Protein AF-A0A956HBH2-F1 (afdb_monomer_lite)

Secondary structure (DSSP, 8-state):
--HHHHHHHHHHHHHHHHHHHT---HHHHHS-HHHHHHHHHHHHTT--SHHHHHHHHHHHHTTT-TT----------S------SPBPHHHHHHHHTTT-EEEEEEEEEEE-S--SSHHHHHHHS-HHHHHHHHHHHHHHHHTSSEEEEEEGGG--HHHHHHHHHHHHHHHHHTT----SPTTHHHHHHHH-GGGEEEEEEEETTEEEEEEEEEE-SSEEEEEEEEESS--TTHHHIIIIIHHHHHHHHHT-SEEE--S--GGGGGGT-EEEEEEEEE--SSGGGS--

Sequence (288 aa):
MTRRGAANLHALAELAAAVRFVHPSDQAQAIAWQPLLLAGIRGLEDAQTSAELGEGLRGLIEDVAPTVVIWRGEAQAEDEELDEPACAEDEADLLEERGYLRRLTYQPRWENPGYADFEAFLATLTSRKRKQIRKERRRAQEAIDGAAFVAGPDISHAQLDALDRFYRRTTNLYGGRQYLRPGFFEALLEEAPERVRFYEARQGGAAVGGALFFETAQGLYGRYWGCEREIQFLHFEAAYYAGIQRCIELGLPLFEAGAQGEHKLLRGFMPSPCHSAHWMRHPAFDRG

Structure (mmCIF, N/CA/C/O backbone):
data_AF-A0A956HBH2-F1
#
_entry.id   AF-A0A956HBH2-F1
#
loop_
_atom_site.group_PDB
_atom_site.id
_atom_site.type_symbol
_atom_site.label_atom_id
_atom_site.label_alt_id
_atom_site.label_comp_id
_atom_site.label_asym_id
_atom_site.label_entity_id
_atom_site.label_seq_id
_atom_site.pdbx_PDB_ins_code
_atom_site.Cartn_x
_atom_site.Cartn_y
_atom_site.Cartn_z
_atom_site.occupancy
_atom_site.B_iso_or_equiv
_atom_site.auth_seq_id
_atom_site.auth_comp_id
_atom_site.auth_asym_id
_atom_site.auth_atom_id
_atom_site.pdbx_PDB_model_num
ATOM 1 N N . MET A 1 1 ? -3.133 -6.742 -42.038 1.00 65.62 1 MET A N 1
ATOM 2 C CA . MET A 1 1 ? -2.238 -6.995 -40.897 1.00 65.62 1 MET A CA 1
ATOM 3 C C . MET A 1 1 ? -2.105 -8.498 -40.675 1.00 65.62 1 MET A C 1
ATOM 5 O O . MET A 1 1 ? -3.117 -9.176 -40.521 1.00 65.62 1 MET A O 1
ATOM 9 N N . THR A 1 2 ? -0.887 -9.036 -40.747 1.00 85.62 2 THR A N 1
ATOM 10 C CA . THR A 1 2 ? -0.606 -10.462 -40.489 1.00 85.62 2 THR A CA 1
ATOM 11 C C . THR A 1 2 ? -0.493 -10.721 -38.979 1.00 85.62 2 THR A C 1
ATOM 13 O O . THR A 1 2 ? -0.314 -9.783 -38.205 1.00 85.62 2 THR A O 1
ATOM 16 N N . ARG A 1 3 ? -0.552 -11.988 -38.534 1.00 77.62 3 ARG A N 1
ATOM 17 C CA . ARG A 1 3 ? -0.320 -12.349 -37.116 1.00 77.62 3 ARG A CA 1
ATOM 18 C C . ARG A 1 3 ? 1.050 -11.868 -36.621 1.00 77.62 3 ARG A C 1
ATOM 20 O O . ARG A 1 3 ? 1.171 -11.427 -35.486 1.00 77.62 3 ARG A O 1
ATOM 27 N N . ARG A 1 4 ? 2.061 -11.923 -37.492 1.00 82.75 4 ARG A N 1
ATOM 28 C CA . ARG A 1 4 ? 3.403 -11.407 -37.215 1.00 82.75 4 ARG A CA 1
ATOM 29 C C . ARG A 1 4 ? 3.420 -9.883 -37.129 1.00 82.75 4 ARG A C 1
ATOM 31 O O . ARG A 1 4 ? 3.951 -9.358 -36.165 1.00 82.75 4 ARG A O 1
ATOM 38 N N . GLY A 1 5 ? 2.781 -9.192 -38.073 1.00 83.31 5 GLY A N 1
ATOM 39 C CA . GLY A 1 5 ? 2.679 -7.731 -38.039 1.00 83.31 5 GLY A CA 1
ATOM 40 C C . GLY A 1 5 ? 2.008 -7.229 -36.760 1.00 83.31 5 GLY A C 1
ATOM 41 O O . GLY A 1 5 ? 2.507 -6.306 -36.132 1.00 83.31 5 GLY A O 1
ATOM 42 N N . ALA A 1 6 ? 0.956 -7.908 -36.291 1.00 80.94 6 ALA A N 1
ATOM 43 C CA . ALA A 1 6 ? 0.339 -7.601 -35.000 1.00 80.94 6 ALA A CA 1
ATOM 44 C C . ALA A 1 6 ? 1.320 -7.751 -33.818 1.00 80.94 6 ALA A C 1
ATOM 46 O O . ALA A 1 6 ? 1.376 -6.874 -32.961 1.00 80.94 6 ALA A O 1
ATOM 47 N N . ALA A 1 7 ? 2.118 -8.825 -33.791 1.00 81.25 7 ALA A N 1
ATOM 48 C CA . ALA A 1 7 ? 3.136 -9.042 -32.759 1.00 81.25 7 ALA A CA 1
ATOM 49 C C . ALA A 1 7 ? 4.266 -7.996 -32.817 1.00 81.25 7 ALA A C 1
ATOM 51 O O . ALA A 1 7 ? 4.696 -7.496 -31.782 1.00 81.25 7 ALA A O 1
ATOM 52 N N . ASN A 1 8 ? 4.699 -7.605 -34.019 1.00 90.31 8 ASN A N 1
ATOM 53 C CA . ASN A 1 8 ? 5.698 -6.552 -34.212 1.00 90.31 8 ASN A CA 1
ATOM 54 C C . ASN A 1 8 ? 5.202 -5.202 -33.663 1.00 90.31 8 ASN A C 1
ATOM 56 O O . ASN A 1 8 ? 5.947 -4.489 -32.992 1.00 90.31 8 ASN A O 1
ATOM 60 N N . LEU A 1 9 ? 3.933 -4.860 -33.919 1.00 89.94 9 LEU A N 1
ATOM 61 C CA . LEU A 1 9 ? 3.318 -3.633 -33.405 1.00 89.94 9 LEU A CA 1
ATOM 62 C C . LEU A 1 9 ? 3.101 -3.673 -31.887 1.00 89.94 9 LEU A C 1
ATOM 64 O O . LEU A 1 9 ? 3.191 -2.632 -31.240 1.00 89.94 9 LEU A O 1
ATOM 68 N N . HIS A 1 10 ? 2.857 -4.854 -31.316 1.00 85.06 10 HIS A N 1
ATOM 69 C CA . HIS A 1 10 ? 2.789 -5.032 -29.867 1.00 85.06 10 HIS A CA 1
ATOM 70 C C . HIS A 1 10 ? 4.147 -4.759 -29.207 1.00 85.06 10 HIS A C 1
ATOM 72 O O . HIS A 1 10 ? 4.225 -3.908 -28.326 1.00 85.06 10 HIS A O 1
ATOM 78 N N . ALA A 1 11 ? 5.226 -5.356 -29.723 1.00 84.88 11 ALA A N 1
ATOM 79 C CA . ALA A 1 11 ? 6.585 -5.105 -29.236 1.00 84.88 11 ALA A CA 1
ATOM 80 C C . ALA A 1 11 ? 6.993 -3.622 -29.359 1.00 84.88 11 ALA A C 1
ATOM 82 O O . ALA A 1 11 ? 7.645 -3.067 -28.475 1.00 84.88 11 ALA A O 1
ATOM 83 N N . LEU A 1 12 ? 6.577 -2.945 -30.439 1.00 90.88 12 LEU A N 1
ATOM 84 C CA . LEU A 1 12 ? 6.753 -1.498 -30.590 1.00 90.88 12 LEU A CA 1
ATOM 85 C C . LEU A 1 12 ? 6.005 -0.709 -29.503 1.00 90.88 12 LEU A C 1
ATOM 87 O O . LEU A 1 12 ? 6.552 0.254 -28.964 1.00 90.88 12 LEU A O 1
ATOM 91 N N . ALA A 1 13 ? 4.765 -1.091 -29.195 1.00 85.44 13 ALA A N 1
ATOM 92 C CA . ALA A 1 13 ? 3.958 -0.427 -28.177 1.00 85.44 13 ALA A CA 1
ATOM 93 C C . ALA A 1 13 ? 4.548 -0.608 -26.770 1.00 85.44 13 ALA A C 1
ATOM 95 O O . ALA A 1 13 ? 4.644 0.372 -26.030 1.00 85.44 13 ALA A O 1
ATOM 96 N N . GLU A 1 14 ? 4.999 -1.816 -26.429 1.00 84.00 14 GLU A N 1
ATOM 97 C CA . GLU A 1 14 ? 5.677 -2.110 -25.160 1.00 84.00 14 GLU A CA 1
ATOM 98 C C . GLU A 1 14 ? 6.964 -1.298 -25.012 1.00 84.00 14 GLU A C 1
ATOM 100 O O . GLU A 1 14 ? 7.157 -0.609 -24.009 1.00 84.00 14 GLU A O 1
ATOM 105 N N . LEU A 1 15 ? 7.811 -1.297 -26.047 1.00 86.31 15 LEU A N 1
ATOM 106 C CA . LEU A 1 15 ? 9.047 -0.523 -26.046 1.00 86.31 15 LEU A CA 1
ATOM 107 C C . LEU A 1 15 ? 8.772 0.973 -25.879 1.00 86.31 15 LEU A C 1
ATOM 109 O O . LEU A 1 15 ? 9.423 1.643 -25.080 1.00 86.31 15 LEU A O 1
ATOM 113 N N . ALA A 1 16 ? 7.800 1.511 -26.616 1.00 85.06 16 ALA A N 1
ATOM 114 C CA . ALA A 1 16 ? 7.448 2.919 -26.522 1.00 85.06 16 ALA A CA 1
ATOM 115 C C . ALA A 1 16 ? 6.890 3.285 -25.142 1.00 85.06 16 ALA A C 1
ATOM 117 O O . ALA A 1 16 ? 7.216 4.354 -24.631 1.00 85.06 16 ALA A O 1
ATOM 118 N N . ALA A 1 17 ? 6.091 2.415 -24.520 1.00 75.88 17 ALA A N 1
ATOM 119 C CA . ALA A 1 17 ? 5.598 2.621 -23.162 1.00 75.88 17 ALA A CA 1
ATOM 120 C C . ALA A 1 17 ? 6.751 2.615 -22.145 1.00 75.88 17 ALA A C 1
ATOM 122 O O . ALA A 1 17 ? 6.879 3.558 -21.362 1.00 75.88 17 ALA A O 1
ATOM 123 N N . ALA A 1 18 ? 7.641 1.621 -22.216 1.00 75.88 18 ALA A N 1
ATOM 124 C CA . ALA A 1 18 ? 8.816 1.541 -21.353 1.00 75.88 18 ALA A CA 1
ATOM 125 C C . ALA A 1 18 ? 9.702 2.789 -21.497 1.00 75.88 18 ALA A C 1
ATOM 127 O O . ALA A 1 18 ? 10.070 3.424 -20.508 1.00 75.88 18 ALA A O 1
ATOM 128 N N . VAL A 1 19 ? 9.992 3.216 -22.728 1.00 80.50 19 VAL A N 1
ATOM 129 C CA . VAL A 1 19 ? 10.827 4.400 -22.957 1.00 80.50 19 VAL A CA 1
ATOM 130 C C . VAL A 1 19 ? 10.125 5.680 -22.498 1.00 80.50 19 VAL A C 1
ATOM 132 O O . VAL A 1 19 ? 10.741 6.521 -21.851 1.00 80.50 19 VAL A O 1
ATOM 135 N N . ARG A 1 20 ? 8.837 5.849 -22.800 1.00 82.25 20 ARG A N 1
ATOM 136 C CA . ARG A 1 20 ? 8.102 7.078 -22.480 1.00 82.25 20 ARG A CA 1
ATOM 137 C C . ARG A 1 20 ? 7.906 7.288 -20.983 1.00 82.25 20 ARG A C 1
ATOM 139 O O . ARG A 1 20 ? 7.957 8.428 -20.529 1.00 82.25 20 ARG A O 1
ATOM 146 N N . PHE A 1 21 ? 7.625 6.218 -20.247 1.00 72.75 21 PHE A N 1
ATOM 147 C CA . PHE A 1 21 ? 7.188 6.320 -18.855 1.00 72.75 21 PHE A CA 1
ATOM 148 C C . PHE A 1 21 ? 8.270 5.944 -17.843 1.00 72.75 21 PHE A C 1
ATOM 150 O O . PHE A 1 21 ? 8.201 6.401 -16.704 1.00 72.75 21 PHE A O 1
ATOM 157 N N . VAL A 1 22 ? 9.277 5.162 -18.243 1.00 66.31 22 VAL A N 1
ATOM 158 C CA . VAL A 1 22 ? 10.299 4.636 -17.321 1.00 66.31 22 VAL A CA 1
ATOM 159 C C . VAL A 1 22 ? 11.689 5.205 -17.610 1.00 66.31 22 VAL A C 1
ATOM 161 O O . VAL A 1 22 ? 12.477 5.407 -16.686 1.00 66.31 22 VAL A O 1
ATOM 164 N N . HIS A 1 23 ? 12.019 5.501 -18.870 1.00 68.31 23 HIS A N 1
ATOM 165 C CA . HIS A 1 23 ? 13.377 5.911 -19.222 1.00 68.31 23 HIS A CA 1
ATOM 166 C C . HIS A 1 23 ? 13.711 7.337 -18.730 1.00 68.31 23 HIS A C 1
ATOM 168 O O . HIS A 1 23 ? 12.985 8.284 -19.038 1.00 68.31 23 HIS A O 1
ATOM 174 N N . PRO A 1 24 ? 14.845 7.550 -18.033 1.00 63.00 24 PRO A N 1
ATOM 175 C CA . PRO A 1 24 ? 15.147 8.819 -17.362 1.00 63.00 24 PRO A CA 1
ATOM 176 C C . PRO A 1 24 ? 15.679 9.927 -18.292 1.00 63.00 24 PRO A C 1
ATOM 178 O O . PRO A 1 24 ? 16.144 10.953 -17.802 1.00 63.00 24 PRO A O 1
ATOM 181 N N . SER A 1 25 ? 15.678 9.735 -19.617 1.00 72.50 25 SER A N 1
ATOM 182 C CA . SER A 1 25 ? 16.230 10.727 -20.553 1.00 72.50 25 SER A CA 1
ATOM 183 C C . SER A 1 25 ? 15.273 11.898 -20.776 1.00 72.50 25 SER A C 1
ATOM 185 O O . SER A 1 25 ? 14.121 11.699 -21.162 1.00 72.50 25 SER A O 1
ATOM 187 N N . ASP A 1 26 ? 15.794 13.123 -20.661 1.00 74.12 26 ASP A N 1
ATOM 188 C CA . ASP A 1 26 ? 15.095 14.356 -21.049 1.00 74.12 26 ASP A CA 1
ATOM 189 C C . ASP A 1 26 ? 14.593 14.295 -22.506 1.00 74.12 26 ASP A C 1
ATOM 191 O O . ASP A 1 26 ? 13.556 14.866 -22.839 1.00 74.12 26 ASP A O 1
ATOM 195 N N . GLN A 1 27 ? 15.286 13.553 -23.380 1.00 76.56 27 GLN A N 1
ATOM 196 C CA . GLN A 1 27 ? 14.889 13.353 -24.780 1.00 76.56 27 GLN A CA 1
ATOM 197 C C . GLN A 1 27 ? 13.599 12.530 -24.896 1.00 76.56 27 GLN A C 1
ATOM 199 O O . GLN A 1 27 ? 12.733 12.869 -25.701 1.00 76.56 27 GLN A O 1
ATOM 204 N N . ALA A 1 28 ? 13.429 11.499 -24.062 1.00 79.38 28 ALA A N 1
ATOM 205 C CA . ALA A 1 28 ? 12.209 10.691 -24.016 1.00 79.38 28 ALA A CA 1
ATOM 206 C C . ALA A 1 28 ? 11.001 11.503 -23.512 1.00 79.38 28 ALA A C 1
ATOM 208 O O . ALA A 1 28 ? 9.876 11.291 -23.967 1.00 79.38 28 ALA A O 1
ATOM 209 N N . GLN A 1 29 ? 11.234 12.477 -22.627 1.00 76.25 29 GLN A N 1
ATOM 210 C CA . GLN A 1 29 ? 10.191 13.380 -22.129 1.00 76.25 29 GLN A CA 1
ATOM 211 C C . GLN A 1 29 ? 9.840 14.498 -23.125 1.00 76.25 29 GLN A C 1
ATOM 213 O O . GLN A 1 29 ? 8.694 14.943 -23.165 1.00 76.25 29 GLN A O 1
ATOM 218 N N . ALA A 1 30 ? 10.807 14.952 -23.928 1.00 79.75 30 ALA A N 1
ATOM 219 C CA . ALA A 1 30 ? 10.649 16.093 -24.830 1.00 79.75 30 ALA A CA 1
ATOM 220 C C . ALA A 1 30 ? 10.232 15.725 -26.267 1.00 79.75 30 ALA A C 1
ATOM 222 O O . ALA A 1 30 ? 9.816 16.606 -27.023 1.00 79.75 30 ALA A O 1
ATOM 223 N N . ILE A 1 31 ? 10.355 14.458 -26.675 1.00 86.06 31 ILE A N 1
ATOM 224 C CA . ILE A 1 31 ? 10.061 14.049 -28.052 1.00 86.06 31 ILE A CA 1
ATOM 225 C C . ILE A 1 31 ? 8.557 14.020 -28.359 1.00 86.06 31 ILE A C 1
ATOM 227 O O . ILE A 1 31 ? 7.714 13.638 -27.545 1.00 86.06 31 ILE A O 1
ATOM 231 N N . ALA A 1 32 ? 8.215 14.360 -29.602 1.00 88.19 32 ALA A N 1
ATOM 232 C CA . ALA A 1 32 ? 6.897 14.089 -30.153 1.00 88.19 32 ALA A CA 1
ATOM 233 C C . ALA A 1 32 ? 6.741 12.579 -30.420 1.00 88.19 32 ALA A C 1
ATOM 235 O O . ALA A 1 32 ? 7.189 12.056 -31.440 1.00 88.19 32 ALA A O 1
ATOM 236 N N . TRP A 1 33 ? 6.070 11.882 -29.504 1.00 86.50 33 TRP A N 1
ATOM 237 C CA . TRP A 1 33 ? 5.861 10.431 -29.577 1.00 86.50 33 TRP A CA 1
ATOM 238 C C . TRP A 1 33 ? 5.024 9.978 -30.776 1.00 86.50 33 TRP A C 1
ATOM 240 O O . TRP A 1 33 ? 5.249 8.905 -31.327 1.00 86.50 33 TRP A O 1
ATOM 250 N N . GLN A 1 34 ? 4.064 10.791 -31.211 1.00 88.12 34 GLN A N 1
ATOM 251 C CA . GLN A 1 34 ? 3.128 10.400 -32.263 1.00 88.12 34 GLN A CA 1
ATOM 252 C C . GLN A 1 34 ? 3.806 10.243 -33.646 1.00 88.12 34 GLN A C 1
ATOM 254 O O . GLN A 1 34 ? 3.598 9.205 -34.275 1.00 88.12 34 GLN A O 1
ATOM 259 N N . PRO A 1 35 ? 4.669 11.170 -34.117 1.00 88.50 35 PRO A N 1
ATOM 260 C CA . PRO A 1 35 ? 5.486 10.949 -35.315 1.00 88.50 35 PRO A CA 1
ATOM 261 C C . PRO A 1 35 ? 6.422 9.739 -35.223 1.00 88.50 35 PRO A C 1
ATOM 263 O O . PRO A 1 35 ? 6.542 8.998 -36.197 1.00 88.50 35 PRO A O 1
ATOM 266 N N . LEU A 1 36 ? 7.048 9.516 -34.061 1.00 86.88 36 LEU A N 1
ATOM 267 C CA . LEU A 1 36 ? 7.955 8.388 -33.842 1.00 86.88 36 LEU A CA 1
ATOM 268 C C . LEU A 1 36 ? 7.216 7.048 -33.973 1.00 86.88 36 LEU A C 1
ATOM 270 O O . LEU A 1 36 ? 7.642 6.167 -34.715 1.00 86.88 36 LEU A O 1
ATOM 274 N N . LEU A 1 37 ? 6.055 6.924 -33.327 1.00 90.25 37 LEU A N 1
ATOM 275 C CA . LEU A 1 37 ? 5.207 5.735 -33.416 1.00 90.25 37 LEU A CA 1
ATOM 276 C C . LEU A 1 37 ? 4.697 5.499 -34.840 1.00 90.25 37 LEU A C 1
ATOM 278 O O . LEU A 1 37 ? 4.698 4.366 -35.308 1.00 90.25 37 LEU A O 1
ATOM 282 N N . LEU A 1 38 ? 4.307 6.554 -35.563 1.00 89.06 38 LEU A N 1
ATOM 283 C CA . LEU A 1 38 ? 3.877 6.434 -36.959 1.00 89.06 38 LEU A CA 1
ATOM 284 C C . LEU A 1 38 ? 5.007 5.965 -37.885 1.00 89.06 38 LEU A C 1
ATOM 286 O O . LEU A 1 38 ? 4.743 5.197 -38.812 1.00 89.06 38 LEU A O 1
ATOM 290 N N . ALA A 1 39 ? 6.244 6.408 -37.647 1.00 87.94 39 ALA A N 1
ATOM 291 C CA . ALA A 1 39 ? 7.416 5.916 -38.365 1.00 87.94 39 ALA A CA 1
ATOM 292 C C . ALA A 1 39 ? 7.698 4.443 -38.026 1.00 87.94 39 ALA A C 1
ATOM 294 O O . ALA A 1 39 ? 7.889 3.637 -38.935 1.00 87.94 39 ALA A O 1
ATOM 295 N N . GLY A 1 40 ? 7.623 4.080 -36.740 1.00 87.88 40 GLY A N 1
ATOM 296 C CA . GLY A 1 40 ? 7.775 2.704 -36.266 1.00 87.88 40 GLY A CA 1
ATOM 297 C C . GLY A 1 40 ? 6.746 1.750 -36.873 1.00 87.88 40 GLY A C 1
ATOM 298 O O . GLY A 1 40 ? 7.126 0.715 -37.406 1.00 87.88 40 GLY A O 1
ATOM 299 N N . ILE A 1 41 ? 5.460 2.121 -36.889 1.00 89.88 41 ILE A N 1
ATOM 300 C CA . ILE A 1 41 ? 4.386 1.305 -37.483 1.00 89.88 41 ILE A CA 1
ATOM 301 C C . ILE A 1 41 ? 4.692 1.001 -38.954 1.00 89.88 41 ILE A C 1
ATOM 303 O O . ILE A 1 41 ? 4.647 -0.154 -39.366 1.00 89.88 41 ILE A O 1
ATOM 307 N N . ARG A 1 42 ? 5.067 2.022 -39.738 1.00 87.38 42 ARG A N 1
ATOM 308 C CA . ARG A 1 42 ? 5.367 1.855 -41.171 1.00 87.38 42 ARG A CA 1
ATOM 309 C C . ARG A 1 42 ? 6.636 1.045 -41.433 1.00 87.38 42 ARG A C 1
ATOM 311 O O . ARG A 1 42 ? 6.718 0.397 -42.467 1.00 87.38 42 ARG A O 1
ATOM 318 N N . GLY A 1 43 ? 7.629 1.136 -40.549 1.00 84.94 43 GLY A N 1
ATOM 319 C CA . GLY A 1 43 ? 8.924 0.477 -40.725 1.00 84.94 43 GLY A CA 1
ATOM 320 C C . GLY A 1 43 ? 8.988 -0.951 -40.183 1.00 84.94 43 GLY A C 1
ATOM 321 O O . GLY A 1 43 ? 9.822 -1.727 -40.636 1.00 84.94 43 GLY A O 1
ATOM 322 N N . LEU A 1 44 ? 8.130 -1.299 -39.219 1.00 91.44 44 LEU A N 1
ATOM 323 C CA . LEU A 1 44 ? 8.253 -2.536 -38.440 1.00 91.44 44 LEU A CA 1
ATOM 324 C C . LEU A 1 44 ? 7.105 -3.528 -38.643 1.00 91.44 44 LEU A C 1
ATOM 326 O O . LEU A 1 44 ? 7.290 -4.711 -38.347 1.00 91.44 44 LEU A O 1
ATOM 330 N N . GLU A 1 45 ? 5.941 -3.103 -39.157 1.00 91.44 45 GLU A N 1
ATOM 331 C CA . GLU A 1 45 ? 4.806 -4.015 -39.396 1.00 91.44 45 GLU A CA 1
ATOM 332 C C . GLU A 1 45 ? 5.214 -5.195 -40.295 1.00 91.44 45 GLU A C 1
ATOM 334 O O . GLU A 1 45 ? 4.848 -6.340 -40.023 1.00 91.44 45 GLU A O 1
ATOM 339 N N . ASP A 1 46 ? 6.053 -4.934 -41.298 1.00 89.50 46 ASP A N 1
ATOM 340 C CA . ASP A 1 46 ? 6.468 -5.920 -42.296 1.00 89.50 46 ASP A CA 1
ATOM 341 C C . ASP A 1 46 ? 7.765 -6.672 -41.948 1.00 89.50 46 ASP A C 1
ATOM 343 O O . ASP A 1 46 ? 8.230 -7.470 -42.763 1.00 89.50 46 ASP A O 1
ATOM 347 N N . ALA A 1 47 ? 8.349 -6.477 -40.758 1.00 89.75 47 ALA A N 1
ATOM 348 C CA . ALA A 1 47 ? 9.558 -7.201 -40.356 1.00 89.75 47 ALA A CA 1
ATOM 349 C C . ALA A 1 47 ? 9.309 -8.724 -40.313 1.00 89.75 47 ALA A C 1
ATOM 351 O O . ALA A 1 47 ? 8.454 -9.228 -39.570 1.00 89.75 47 ALA A O 1
ATOM 352 N N . GLN A 1 48 ? 10.076 -9.470 -41.113 1.00 86.94 48 GLN A N 1
ATOM 353 C CA . GLN A 1 48 ? 9.912 -10.905 -41.363 1.00 86.94 48 GLN A CA 1
ATOM 354 C C . GLN A 1 48 ? 10.766 -11.772 -40.444 1.00 86.94 48 GLN A C 1
ATOM 356 O O . GLN A 1 48 ? 10.595 -12.991 -40.417 1.00 86.94 48 GLN A O 1
ATOM 361 N N . THR A 1 49 ? 11.667 -11.178 -39.665 1.00 87.50 49 THR A N 1
ATOM 362 C CA . THR A 1 49 ? 12.523 -11.893 -38.713 1.00 87.50 49 THR A CA 1
ATOM 363 C C . THR A 1 49 ? 12.621 -11.133 -37.386 1.00 87.50 49 THR A C 1
ATOM 365 O O . THR A 1 49 ? 12.524 -9.910 -37.347 1.00 87.50 49 THR A O 1
ATOM 368 N N . SER A 1 50 ? 12.814 -11.840 -36.263 1.00 81.56 50 SER A N 1
ATOM 369 C CA . SER A 1 50 ? 13.022 -11.193 -34.949 1.00 81.56 50 SER A CA 1
ATOM 370 C C . SER A 1 50 ? 14.350 -10.425 -34.910 1.00 81.56 50 SER A C 1
ATOM 372 O O . SER A 1 50 ? 14.458 -9.371 -34.294 1.00 81.56 50 SER A O 1
ATOM 374 N N . ALA A 1 51 ? 15.372 -10.973 -35.578 1.00 82.06 51 ALA A N 1
ATOM 375 C CA . ALA A 1 51 ? 15.960 -10.336 -36.751 1.00 82.06 51 ALA A CA 1
ATOM 376 C C . ALA A 1 51 ? 15.905 -8.806 -36.903 1.00 82.06 51 ALA A C 1
ATOM 378 O O . ALA A 1 51 ? 16.345 -8.012 -36.067 1.00 82.06 51 ALA A O 1
ATOM 379 N N . GLU A 1 52 ? 15.307 -8.484 -38.041 1.00 86.94 52 GLU A N 1
ATOM 380 C CA . GLU A 1 52 ? 14.901 -7.180 -38.538 1.00 86.94 52 GLU A CA 1
ATOM 381 C C . GLU A 1 52 ? 14.094 -6.377 -37.515 1.00 86.94 52 GLU A C 1
ATOM 383 O O . GLU A 1 52 ? 14.331 -5.182 -37.368 1.00 86.94 52 GLU A O 1
ATOM 388 N N . LEU A 1 53 ? 13.182 -7.017 -36.768 1.00 89.88 53 LEU A N 1
ATOM 389 C CA . LEU A 1 53 ? 12.369 -6.313 -35.772 1.00 89.88 53 LEU A CA 1
ATOM 390 C C . LEU A 1 53 ? 13.244 -5.674 -34.686 1.00 89.88 53 LEU A C 1
ATOM 392 O O . LEU A 1 53 ? 13.084 -4.497 -34.381 1.00 89.88 53 LEU A O 1
ATOM 396 N N . GLY A 1 54 ? 14.187 -6.429 -34.117 1.00 87.25 54 GLY A N 1
ATOM 397 C CA . GLY A 1 54 ? 15.067 -5.923 -33.065 1.00 87.25 54 GLY A CA 1
ATOM 398 C C . GLY A 1 54 ? 16.018 -4.825 -33.548 1.00 87.25 54 GLY A C 1
ATOM 399 O O . GLY A 1 54 ? 16.320 -3.906 -32.791 1.00 87.25 54 GLY A O 1
ATOM 400 N N . GLU A 1 55 ? 16.477 -4.899 -34.798 1.00 88.81 55 GLU A N 1
ATOM 401 C CA . GLU A 1 55 ? 17.310 -3.857 -35.408 1.00 88.81 55 GLU A CA 1
ATOM 402 C C . GLU A 1 55 ? 16.507 -2.576 -35.655 1.00 88.81 55 GLU A C 1
ATOM 404 O O . GLU A 1 55 ? 16.928 -1.495 -35.245 1.00 88.81 55 GLU A O 1
ATOM 409 N N . GLY A 1 56 ? 15.309 -2.696 -36.231 1.00 90.69 56 GLY A N 1
ATOM 410 C CA . GLY A 1 56 ? 14.457 -1.543 -36.492 1.00 90.69 56 GLY A CA 1
ATOM 411 C C . GLY A 1 56 ? 13.921 -0.886 -35.215 1.00 90.69 56 GLY A C 1
ATOM 412 O O . GLY A 1 56 ? 13.873 0.339 -35.137 1.00 90.69 56 GLY A O 1
ATOM 413 N N . LEU A 1 57 ? 13.576 -1.670 -34.185 1.00 91.25 57 LEU A N 1
ATOM 414 C CA . LEU A 1 57 ? 13.198 -1.134 -32.874 1.00 91.25 57 LEU A CA 1
ATOM 415 C C . LEU A 1 57 ? 14.361 -0.368 -32.231 1.00 91.25 57 LEU A C 1
ATOM 417 O O . LEU A 1 57 ? 14.140 0.707 -31.683 1.00 91.25 57 LEU A O 1
ATOM 421 N N . ARG A 1 58 ? 15.596 -0.882 -32.335 1.00 89.44 58 ARG A N 1
ATOM 422 C CA . ARG A 1 58 ? 16.796 -0.211 -31.813 1.00 89.44 58 ARG A CA 1
ATOM 423 C C . ARG A 1 58 ? 17.048 1.108 -32.532 1.00 89.44 58 ARG A C 1
ATOM 425 O O . ARG A 1 58 ? 17.206 2.123 -31.866 1.00 89.44 58 ARG A O 1
ATOM 432 N N . GLY A 1 59 ? 17.009 1.098 -33.864 1.00 89.62 59 GLY A N 1
ATOM 433 C CA . GLY A 1 59 ? 17.186 2.309 -34.666 1.00 89.62 59 GLY A CA 1
ATOM 434 C C . GLY A 1 59 ? 16.114 3.367 -34.396 1.00 89.62 59 GLY A C 1
ATOM 435 O O . GLY A 1 59 ? 16.406 4.556 -34.428 1.00 89.62 59 GLY A O 1
ATOM 436 N N . LEU A 1 60 ? 14.883 2.959 -34.064 1.00 90.56 60 LEU A N 1
ATOM 437 C CA . LEU A 1 60 ? 13.809 3.899 -33.742 1.00 90.56 60 LEU A CA 1
ATOM 438 C C . LEU A 1 60 ? 14.087 4.702 -32.463 1.00 90.56 60 LEU A C 1
ATOM 440 O O . LEU A 1 60 ? 13.687 5.860 -32.373 1.00 90.56 60 LEU A O 1
ATOM 444 N N . ILE A 1 61 ? 14.732 4.093 -31.467 1.00 88.00 61 ILE A N 1
ATOM 445 C CA . ILE A 1 61 ? 14.916 4.707 -30.146 1.00 88.00 61 ILE A CA 1
ATOM 446 C C . ILE A 1 61 ? 16.354 5.128 -29.852 1.00 88.00 61 ILE A C 1
ATOM 448 O O . ILE A 1 61 ? 16.582 5.710 -28.800 1.00 88.00 61 ILE A O 1
ATOM 452 N N . GLU A 1 62 ? 17.315 4.864 -30.735 1.00 86.69 62 GLU A N 1
ATOM 453 C CA . GLU A 1 62 ? 18.738 5.141 -30.498 1.00 86.69 62 GLU A CA 1
ATOM 454 C C . GLU A 1 62 ? 18.995 6.607 -30.111 1.00 86.69 62 GLU A C 1
ATOM 456 O O . GLU A 1 62 ? 19.697 6.879 -29.140 1.00 86.69 62 GLU A O 1
ATOM 461 N N . ASP A 1 63 ? 18.331 7.551 -30.778 1.00 83.31 63 ASP A N 1
ATOM 462 C CA . ASP A 1 63 ? 18.472 8.987 -30.496 1.00 83.31 63 ASP A CA 1
ATOM 463 C C . ASP A 1 63 ? 17.702 9.458 -29.245 1.00 83.31 63 ASP A C 1
ATOM 465 O O . ASP A 1 63 ? 17.920 10.563 -28.741 1.00 83.31 63 ASP A O 1
ATOM 469 N N . VAL A 1 64 ? 16.774 8.638 -28.745 1.00 81.25 64 VAL A N 1
ATOM 470 C CA . VAL A 1 64 ? 15.825 8.989 -27.670 1.00 81.25 64 VAL A CA 1
ATOM 471 C C . VAL A 1 64 ? 16.210 8.329 -26.346 1.00 81.25 64 VAL A C 1
ATOM 473 O O . VAL A 1 64 ? 16.113 8.925 -25.270 1.00 81.25 64 VAL A O 1
ATOM 476 N N . ALA A 1 65 ? 16.635 7.075 -26.430 1.00 81.88 65 ALA A N 1
ATOM 477 C CA . ALA A 1 65 ? 16.943 6.185 -25.330 1.00 81.88 65 ALA A CA 1
ATOM 478 C C . ALA A 1 65 ? 18.073 5.213 -25.731 1.00 81.88 65 ALA A C 1
ATOM 480 O O . ALA A 1 65 ? 17.861 3.999 -25.764 1.00 81.88 65 ALA A O 1
ATOM 481 N N . PRO A 1 66 ? 19.293 5.725 -25.999 1.00 75.94 66 PRO A N 1
ATOM 482 C CA . PRO A 1 66 ? 20.434 4.918 -26.462 1.00 75.94 66 PRO A CA 1
ATOM 483 C C . PRO A 1 66 ? 20.865 3.834 -25.464 1.00 75.94 66 PRO A C 1
ATOM 485 O O . PRO A 1 66 ? 21.595 2.908 -25.804 1.00 75.94 66 PRO A O 1
ATOM 488 N N . THR A 1 67 ? 20.438 3.963 -24.211 1.00 72.31 67 THR A N 1
ATOM 489 C CA . THR A 1 67 ? 20.733 3.042 -23.110 1.00 72.31 67 THR A CA 1
ATOM 490 C C . THR A 1 67 ? 19.739 1.889 -23.002 1.00 72.31 67 THR A C 1
ATOM 492 O O . THR A 1 67 ? 19.959 0.978 -22.208 1.00 72.31 67 THR A O 1
ATOM 495 N N . VAL A 1 68 ? 18.661 1.892 -23.791 1.00 76.50 68 VAL A N 1
ATOM 496 C CA . VAL A 1 68 ? 17.708 0.780 -23.836 1.00 76.50 68 VAL A CA 1
ATOM 497 C C . VAL A 1 68 ? 18.264 -0.337 -24.706 1.00 76.50 68 VAL A C 1
ATOM 499 O O . VAL A 1 68 ? 18.603 -0.151 -25.875 1.00 76.50 68 VAL A O 1
ATOM 502 N N . VAL A 1 69 ? 18.336 -1.533 -24.127 1.00 78.31 69 VAL A N 1
ATOM 503 C CA . VAL A 1 69 ? 18.827 -2.728 -24.809 1.00 78.31 69 VAL A CA 1
ATOM 504 C C . VAL A 1 69 ? 17.652 -3.648 -25.109 1.00 78.31 69 VAL A C 1
ATOM 506 O O . VAL A 1 69 ? 16.985 -4.132 -24.203 1.00 78.31 69 VAL A O 1
ATOM 509 N N . ILE A 1 70 ? 17.415 -3.902 -26.395 1.00 80.00 70 ILE A N 1
ATOM 510 C CA . ILE A 1 70 ? 16.386 -4.841 -26.855 1.00 80.00 70 ILE A CA 1
ATOM 511 C C . ILE A 1 70 ? 17.002 -6.237 -26.960 1.00 80.00 70 ILE A C 1
ATOM 513 O O . ILE A 1 70 ? 17.998 -6.423 -27.673 1.00 80.00 70 ILE A O 1
ATOM 517 N N . TRP A 1 71 ? 16.390 -7.202 -26.274 1.00 69.75 71 TRP A N 1
ATOM 518 C CA . TRP A 1 71 ? 16.776 -8.613 -26.267 1.00 69.75 71 TRP A CA 1
ATOM 519 C C . TRP A 1 71 ? 15.810 -9.460 -27.098 1.00 69.75 71 TRP A C 1
ATOM 521 O O . TRP A 1 71 ? 14.641 -9.120 -27.260 1.00 69.75 71 TRP A O 1
ATOM 531 N N . ARG A 1 72 ? 16.303 -10.585 -27.630 1.00 68.12 72 ARG A N 1
ATOM 532 C CA . ARG A 1 72 ? 15.459 -11.624 -28.235 1.00 68.12 72 ARG A CA 1
ATOM 533 C C . ARG A 1 72 ? 15.255 -12.728 -27.207 1.00 68.12 72 ARG A C 1
ATOM 535 O O . ARG A 1 72 ? 16.159 -13.535 -27.019 1.00 68.12 72 ARG A O 1
ATOM 542 N N . GLY A 1 73 ? 14.099 -12.740 -26.555 1.00 55.28 73 GLY A N 1
ATOM 543 C CA . GLY A 1 73 ? 13.655 -13.883 -25.763 1.00 55.28 73 GLY A CA 1
ATOM 544 C C . GLY A 1 73 ? 12.892 -14.878 -26.636 1.00 55.28 73 GLY A C 1
ATOM 545 O O . GLY A 1 73 ? 12.130 -14.475 -27.519 1.00 55.28 73 GLY A O 1
ATOM 546 N N . GLU A 1 74 ? 13.073 -16.175 -26.396 1.00 43.59 74 GLU A N 1
ATOM 547 C CA . GLU A 1 74 ? 11.993 -17.126 -26.654 1.00 43.59 74 GLU A CA 1
ATOM 548 C C . GLU A 1 74 ? 10.939 -16.849 -25.587 1.00 43.59 74 GLU A C 1
ATOM 550 O O . GLU A 1 74 ? 11.135 -17.181 -24.424 1.00 43.59 74 GLU A O 1
ATOM 555 N N . ALA A 1 75 ? 9.860 -16.158 -25.956 1.00 39.44 75 ALA A N 1
ATOM 556 C CA . ALA A 1 75 ? 8.748 -15.954 -25.044 1.00 39.44 75 ALA A CA 1
ATOM 557 C C . ALA A 1 75 ? 8.118 -17.322 -24.744 1.00 39.44 75 ALA A C 1
ATOM 559 O O . ALA A 1 75 ? 7.314 -17.831 -25.531 1.00 39.44 75 ALA A O 1
ATOM 560 N N . GLN A 1 76 ? 8.471 -17.922 -23.608 1.00 34.09 76 GLN A N 1
ATOM 561 C CA . GLN A 1 76 ? 7.502 -18.732 -22.888 1.00 34.09 76 GLN A CA 1
ATOM 562 C C . GLN A 1 76 ? 6.453 -17.746 -22.386 1.00 34.09 76 GLN A C 1
ATOM 564 O O . GLN A 1 76 ? 6.605 -17.133 -21.342 1.00 34.09 76 GLN A O 1
ATOM 569 N N . ALA A 1 77 ? 5.420 -17.536 -23.200 1.00 34.09 77 ALA A N 1
ATOM 570 C CA . ALA A 1 77 ? 4.194 -16.892 -22.766 1.00 34.09 77 ALA A CA 1
ATOM 571 C C . ALA A 1 77 ? 3.465 -17.851 -21.812 1.00 34.09 77 ALA A C 1
ATOM 573 O O . ALA A 1 77 ? 2.501 -18.512 -22.192 1.00 34.09 77 ALA A O 1
ATOM 574 N N . GLU A 1 78 ? 3.991 -17.993 -20.605 1.00 34.28 78 GLU A N 1
ATOM 575 C CA . GLU A 1 78 ? 3.147 -18.141 -19.430 1.00 34.28 78 GLU A CA 1
ATOM 576 C C . GLU A 1 78 ? 2.973 -16.722 -18.897 1.00 34.28 78 GLU A C 1
ATOM 578 O O . GLU A 1 78 ? 3.911 -15.934 -18.958 1.00 34.28 78 GLU A O 1
ATOM 583 N N . ASP A 1 79 ? 1.748 -16.361 -18.526 1.00 32.50 79 ASP A N 1
ATOM 584 C CA . ASP A 1 79 ? 1.378 -15.029 -18.059 1.00 32.50 79 ASP A CA 1
ATOM 585 C C . ASP A 1 79 ? 2.321 -14.569 -16.930 1.00 32.50 79 ASP A C 1
ATOM 587 O O . ASP A 1 79 ? 2.092 -14.870 -15.760 1.00 32.50 79 ASP A O 1
ATOM 591 N N . GLU A 1 80 ? 3.401 -13.863 -17.275 1.00 34.94 80 GLU A N 1
ATOM 592 C CA . GLU A 1 80 ? 4.286 -13.235 -16.301 1.00 34.94 80 GLU A CA 1
ATOM 593 C C . GLU A 1 80 ? 3.528 -12.048 -15.714 1.00 34.94 80 GLU A C 1
ATOM 595 O O . GLU A 1 80 ? 3.384 -10.970 -16.299 1.00 34.94 80 GLU A O 1
ATOM 600 N N . GLU A 1 81 ? 2.946 -12.327 -14.552 1.00 38.22 81 GLU A N 1
ATOM 601 C CA . GLU A 1 81 ? 2.437 -11.347 -13.618 1.00 38.22 81 GLU A CA 1
ATOM 602 C C . GLU A 1 81 ? 3.479 -10.241 -13.432 1.00 38.22 81 GLU A C 1
ATOM 604 O O . GLU A 1 81 ? 4.662 -10.499 -13.230 1.00 38.22 81 GLU A O 1
ATOM 609 N N . LEU A 1 82 ? 3.026 -8.991 -13.509 1.00 29.58 82 LEU A N 1
ATOM 610 C CA . LEU A 1 82 ? 3.846 -7.817 -13.233 1.00 29.58 82 LEU A CA 1
ATOM 611 C C . LEU A 1 82 ? 4.349 -7.851 -11.780 1.00 29.58 82 LEU A C 1
ATOM 613 O O . LEU A 1 82 ? 3.695 -7.309 -10.887 1.00 29.58 82 LEU A O 1
ATOM 617 N N . ASP A 1 83 ? 5.520 -8.440 -11.560 1.00 35.06 83 ASP A N 1
ATOM 618 C CA . ASP A 1 83 ? 6.370 -8.159 -10.407 1.00 35.06 83 ASP A CA 1
ATOM 619 C C . ASP A 1 83 ? 7.111 -6.826 -10.667 1.00 35.06 83 ASP A C 1
ATOM 621 O O . ASP A 1 83 ? 7.968 -6.708 -11.539 1.00 35.06 83 ASP A O 1
ATOM 625 N N . GLU A 1 84 ? 6.764 -5.767 -9.928 1.00 43.38 84 GLU A N 1
ATOM 626 C CA . GLU A 1 84 ? 7.566 -4.532 -9.820 1.00 43.38 84 GLU A CA 1
ATOM 627 C C . GLU A 1 84 ? 8.466 -4.603 -8.567 1.00 43.38 84 GLU A C 1
ATOM 629 O O . GLU A 1 84 ? 8.067 -5.194 -7.565 1.00 43.38 84 GLU A O 1
ATOM 634 N N . PRO A 1 85 ? 9.552 -3.812 -8.448 1.00 44.25 85 PRO A N 1
ATOM 635 C CA . PRO A 1 85 ? 10.680 -3.559 -9.333 1.00 44.25 85 PRO A CA 1
ATOM 636 C C . PRO A 1 85 ? 11.952 -4.134 -8.666 1.00 44.25 85 PRO A C 1
ATOM 638 O O . PRO A 1 85 ? 12.921 -3.415 -8.396 1.00 44.25 85 PRO A O 1
ATOM 641 N N . ALA A 1 86 ? 11.910 -5.405 -8.271 1.00 51.50 86 ALA A N 1
ATOM 642 C CA . ALA A 1 86 ? 13.080 -6.134 -7.806 1.00 51.50 86 ALA A CA 1
ATOM 643 C C . ALA A 1 86 ? 13.565 -6.992 -8.967 1.00 51.50 86 ALA A C 1
ATOM 645 O O . ALA A 1 86 ? 12.810 -7.793 -9.500 1.00 51.50 86 ALA A O 1
ATOM 646 N N . CYS A 1 87 ? 14.819 -6.797 -9.351 1.00 57.06 87 CYS A N 1
ATOM 647 C CA . CYS A 1 87 ? 15.474 -7.689 -10.290 1.00 57.06 87 CYS A CA 1
ATOM 648 C C . CYS A 1 87 ? 15.487 -9.084 -9.652 1.00 57.06 87 CYS A C 1
ATOM 650 O O . CYS A 1 87 ? 15.856 -9.195 -8.473 1.00 57.06 87 CYS A O 1
ATOM 652 N N . ALA A 1 88 ? 15.068 -10.123 -10.368 1.00 68.75 88 ALA A N 1
ATOM 653 C CA . ALA A 1 88 ? 15.270 -11.481 -9.878 1.00 68.75 88 ALA A CA 1
ATOM 654 C C . ALA A 1 88 ? 16.784 -11.736 -9.706 1.00 68.75 88 ALA A C 1
ATOM 656 O O . ALA A 1 88 ? 17.622 -11.011 -10.250 1.00 68.75 88 ALA A O 1
ATOM 657 N N . GLU A 1 89 ? 17.179 -12.687 -8.857 1.00 74.00 89 GLU A N 1
ATOM 658 C CA . GLU A 1 89 ? 18.607 -12.881 -8.557 1.00 74.00 89 GLU A CA 1
ATOM 659 C C . GLU A 1 89 ? 19.417 -13.236 -9.814 1.00 74.00 89 GLU A C 1
ATOM 661 O O . GLU A 1 89 ? 20.500 -12.692 -10.016 1.00 74.00 89 GLU A O 1
ATOM 666 N N . ASP A 1 90 ? 18.843 -14.059 -10.685 1.00 72.50 90 ASP A N 1
ATOM 667 C CA . ASP A 1 90 ? 19.387 -14.446 -11.985 1.00 72.50 90 ASP A CA 1
ATOM 668 C C . ASP A 1 90 ? 19.447 -13.276 -12.978 1.00 72.50 90 ASP A C 1
ATOM 670 O O . ASP A 1 90 ? 20.442 -13.103 -13.681 1.00 72.50 90 ASP A O 1
ATOM 674 N N . GLU A 1 91 ? 18.434 -12.413 -13.007 1.00 75.19 91 GLU A N 1
ATOM 675 C CA . GLU A 1 91 ? 18.490 -11.170 -13.778 1.00 75.19 91 GLU A CA 1
ATOM 676 C C . GLU A 1 91 ? 19.591 -10.227 -13.265 1.00 75.19 91 GLU A C 1
ATOM 678 O O . GLU A 1 91 ? 20.287 -9.581 -14.054 1.00 75.19 91 GLU A O 1
ATOM 683 N N . ALA A 1 92 ? 19.779 -10.153 -11.944 1.00 76.56 92 ALA A N 1
ATOM 684 C CA . ALA A 1 92 ? 20.802 -9.315 -11.335 1.00 76.56 92 ALA A CA 1
ATOM 685 C C . ALA A 1 92 ? 22.205 -9.839 -11.661 1.00 76.56 92 ALA A C 1
ATOM 687 O O . ALA A 1 92 ? 23.086 -9.032 -11.963 1.00 76.56 92 ALA A O 1
ATOM 688 N N . ASP A 1 93 ? 22.390 -11.163 -11.657 1.00 78.81 93 ASP A N 1
ATOM 689 C CA . ASP A 1 93 ? 23.614 -11.830 -12.111 1.00 78.81 93 ASP A CA 1
ATOM 690 C C . ASP A 1 93 ? 23.899 -11.491 -13.587 1.00 78.81 93 ASP A C 1
ATOM 692 O O . ASP A 1 93 ? 24.987 -11.024 -13.931 1.00 78.81 93 ASP A O 1
ATOM 696 N N . LEU A 1 94 ? 22.892 -11.617 -14.459 1.00 79.88 94 LEU A N 1
ATOM 697 C CA . LEU A 1 94 ? 23.002 -11.302 -15.890 1.00 79.88 94 LEU A CA 1
ATOM 698 C C . LEU A 1 94 ? 23.327 -9.829 -16.176 1.00 79.88 94 LEU A C 1
ATOM 700 O O . LEU A 1 94 ? 23.924 -9.509 -17.212 1.00 79.88 94 LEU A O 1
ATOM 704 N N . LEU A 1 95 ? 22.879 -8.907 -15.324 1.00 80.12 95 LEU A N 1
ATOM 705 C CA . LEU A 1 95 ? 23.176 -7.480 -15.452 1.00 80.12 95 LEU A CA 1
ATOM 706 C C . LEU A 1 95 ? 24.565 -7.145 -14.896 1.00 80.12 95 LEU A C 1
ATOM 708 O O . LEU A 1 95 ? 25.277 -6.333 -15.492 1.00 80.12 95 LEU A O 1
ATOM 712 N N . GLU A 1 96 ? 24.984 -7.804 -13.816 1.00 81.75 96 GLU A N 1
ATOM 713 C CA . GLU A 1 96 ? 26.335 -7.688 -13.260 1.00 81.75 96 GLU A CA 1
ATOM 714 C C . GLU A 1 96 ? 27.400 -8.139 -14.272 1.00 81.75 96 GLU A C 1
ATOM 716 O O . GLU A 1 96 ? 28.356 -7.404 -14.529 1.00 81.75 96 GLU A O 1
ATOM 721 N N . GLU A 1 97 ? 27.178 -9.263 -14.963 1.00 81.56 97 GLU A N 1
ATOM 722 C CA . GLU A 1 97 ? 28.036 -9.732 -16.066 1.00 81.56 97 GLU A CA 1
ATOM 723 C C . GLU A 1 97 ? 28.192 -8.701 -17.200 1.00 81.56 97 GLU A C 1
ATOM 725 O O . GLU A 1 97 ? 29.180 -8.709 -17.938 1.00 81.56 97 GLU A O 1
ATOM 730 N N . ARG A 1 98 ? 27.227 -7.786 -17.339 1.00 79.56 98 ARG A N 1
ATOM 731 C CA . ARG A 1 98 ? 27.203 -6.731 -18.362 1.00 79.56 98 ARG A CA 1
ATOM 732 C C . ARG A 1 98 ? 27.697 -5.377 -17.854 1.00 79.56 98 ARG A C 1
ATOM 734 O O . ARG A 1 98 ? 27.546 -4.377 -18.555 1.00 79.56 98 ARG A O 1
ATOM 741 N N . GLY A 1 99 ? 28.308 -5.342 -16.671 1.00 78.75 99 GLY A N 1
ATOM 742 C CA . GLY A 1 99 ? 28.917 -4.143 -16.100 1.00 78.75 99 GLY A CA 1
ATOM 743 C C . GLY A 1 99 ? 27.944 -3.231 -15.352 1.00 78.75 99 GLY A C 1
ATOM 744 O O . GLY A 1 99 ? 28.258 -2.061 -15.146 1.00 78.75 99 GLY A O 1
ATOM 745 N N . TYR A 1 100 ? 26.767 -3.728 -14.957 1.00 84.25 100 TYR A N 1
ATOM 746 C CA . TYR A 1 100 ? 25.907 -3.018 -14.008 1.00 84.25 100 TYR A CA 1
ATOM 747 C C . TYR A 1 100 ? 26.404 -3.266 -12.582 1.00 84.25 100 TYR A C 1
ATOM 749 O O . TYR A 1 100 ? 26.813 -4.369 -12.228 1.00 84.25 100 TYR A O 1
ATOM 757 N N . LEU A 1 101 ? 26.309 -2.250 -11.728 1.00 80.62 101 LEU A N 1
ATOM 758 C CA . LEU A 1 101 ? 26.593 -2.397 -10.308 1.00 80.62 101 LEU A CA 1
ATOM 759 C C . LEU A 1 101 ? 25.411 -3.089 -9.620 1.00 80.62 101 LEU A C 1
ATOM 761 O O . LEU A 1 101 ? 24.339 -2.494 -9.459 1.00 80.62 101 LEU A O 1
ATOM 765 N N . ARG A 1 102 ? 25.614 -4.328 -9.172 1.00 83.12 102 ARG A N 1
ATOM 766 C CA . ARG A 1 102 ? 24.635 -5.051 -8.359 1.00 83.12 102 ARG A CA 1
ATOM 767 C C . ARG A 1 102 ? 24.582 -4.488 -6.942 1.00 83.12 102 ARG A C 1
ATOM 769 O O . ARG A 1 102 ? 25.598 -4.260 -6.287 1.00 83.12 102 ARG A O 1
ATOM 776 N N . ARG A 1 103 ? 23.367 -4.324 -6.425 1.00 80.88 103 ARG A N 1
ATOM 777 C CA . ARG A 1 103 ? 23.108 -3.963 -5.033 1.00 80.88 103 ARG A CA 1
ATOM 778 C C . ARG A 1 103 ? 22.017 -4.847 -4.450 1.00 80.88 103 ARG A C 1
ATOM 780 O O . ARG A 1 103 ? 20.869 -4.803 -4.891 1.00 80.88 103 ARG A O 1
ATOM 787 N N . LEU A 1 104 ? 22.381 -5.582 -3.402 1.00 83.50 104 LEU A N 1
ATOM 788 C CA . LEU A 1 104 ? 21.440 -6.293 -2.546 1.00 83.50 104 LEU A CA 1
ATOM 789 C C . LEU A 1 104 ? 20.944 -5.357 -1.442 1.00 83.50 104 LEU A C 1
ATOM 791 O O . LEU A 1 104 ? 21.723 -4.778 -0.683 1.00 83.50 104 LEU A O 1
ATOM 795 N N . THR A 1 105 ? 19.631 -5.220 -1.350 1.00 80.88 105 THR A N 1
ATOM 796 C CA . THR A 1 105 ? 18.946 -4.537 -0.254 1.00 80.88 105 THR A CA 1
ATOM 797 C C . THR A 1 105 ? 17.922 -5.468 0.375 1.00 80.88 105 THR A C 1
ATOM 799 O O . THR A 1 105 ? 17.679 -6.561 -0.129 1.00 80.88 105 THR A O 1
ATOM 802 N N . TYR A 1 1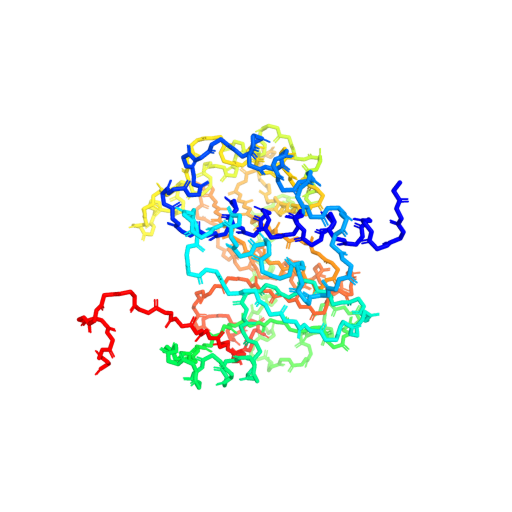06 ? 17.332 -5.048 1.492 1.00 82.06 106 TYR A N 1
ATOM 803 C CA . TYR A 1 106 ? 16.259 -5.792 2.138 1.00 82.06 106 TYR A CA 1
ATOM 804 C C . TYR A 1 106 ? 15.025 -4.915 2.256 1.00 82.06 106 TYR A C 1
ATOM 806 O O . TYR A 1 106 ? 15.106 -3.798 2.775 1.00 82.06 106 TYR A O 1
ATOM 814 N N . GLN A 1 107 ? 13.887 -5.438 1.811 1.00 82.50 107 GLN A N 1
ATOM 815 C CA . GLN A 1 107 ? 12.592 -4.785 1.952 1.00 82.50 107 GLN A CA 1
ATOM 816 C C . GLN A 1 107 ? 11.690 -5.620 2.870 1.00 82.50 107 GLN A C 1
ATOM 818 O O . GLN A 1 107 ? 11.562 -6.830 2.668 1.00 82.50 107 GLN A O 1
ATOM 823 N N . PRO A 1 108 ? 11.096 -5.029 3.925 1.00 84.56 108 PRO A N 1
ATOM 824 C CA . PRO A 1 108 ? 10.164 -5.753 4.776 1.00 84.56 108 PRO A CA 1
ATOM 825 C C . PRO A 1 108 ? 8.863 -6.059 4.028 1.00 84.56 108 PRO A C 1
ATOM 827 O O . PRO A 1 108 ? 8.119 -5.134 3.695 1.00 84.56 108 PRO A O 1
ATOM 830 N N . ARG A 1 109 ? 8.552 -7.345 3.859 1.00 90.75 109 ARG A N 1
ATOM 831 C CA . ARG A 1 109 ? 7.294 -7.818 3.269 1.00 90.75 109 ARG A CA 1
ATOM 832 C C . ARG A 1 109 ? 6.515 -8.695 4.240 1.00 90.75 109 ARG A C 1
ATOM 834 O O . ARG A 1 109 ? 7.103 -9.337 5.110 1.00 90.75 109 ARG A O 1
ATOM 841 N N . TRP A 1 110 ? 5.195 -8.689 4.131 1.00 95.25 110 TRP A N 1
ATOM 842 C CA . TRP A 1 110 ? 4.321 -9.624 4.832 1.00 95.25 110 TRP A CA 1
ATOM 843 C C . TRP A 1 110 ? 3.724 -10.589 3.812 1.00 95.25 110 TRP A C 1
ATOM 845 O O . TRP A 1 110 ? 3.303 -10.168 2.738 1.00 95.25 110 TRP A O 1
ATOM 855 N N . GLU A 1 111 ? 3.713 -11.872 4.150 1.00 95.81 111 GLU A N 1
ATOM 856 C CA . GLU A 1 111 ? 3.254 -12.945 3.271 1.00 95.81 111 GLU A CA 1
ATOM 857 C C . GLU A 1 111 ? 2.002 -13.606 3.836 1.00 95.81 111 GLU A C 1
ATOM 859 O O . GLU A 1 111 ? 1.879 -13.811 5.052 1.00 95.81 111 GLU A O 1
ATOM 864 N N . ASN A 1 112 ? 1.108 -13.992 2.931 1.00 97.19 112 ASN A N 1
ATOM 865 C CA . ASN A 1 112 ? -0.099 -14.734 3.236 1.00 97.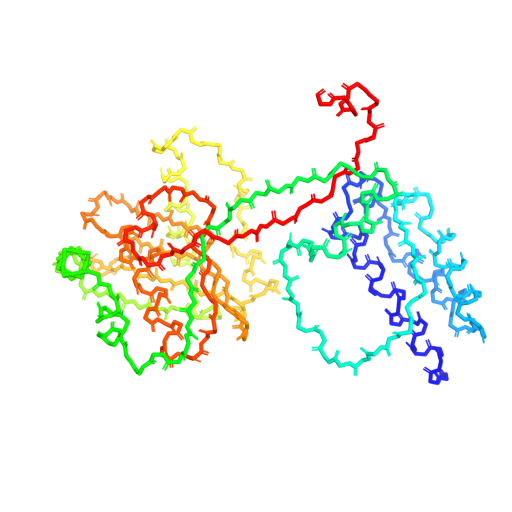19 112 ASN A CA 1
ATOM 866 C C . ASN A 1 112 ? 0.014 -16.185 2.737 1.00 97.19 112 ASN A C 1
ATOM 868 O O . ASN A 1 112 ? -0.309 -16.463 1.585 1.00 97.19 112 ASN A O 1
ATOM 872 N N . PRO A 1 113 ? 0.389 -17.151 3.593 1.00 95.88 113 PRO A N 1
ATOM 873 C CA . PRO A 1 113 ? 0.368 -18.572 3.254 1.00 95.88 113 PRO A CA 1
ATOM 874 C C . PRO A 1 113 ? -1.060 -19.162 3.229 1.00 95.88 113 PRO A C 1
ATOM 876 O O . PRO A 1 113 ? -1.214 -20.379 3.298 1.00 95.88 113 PRO A O 1
ATOM 879 N N . GLY A 1 114 ? -2.104 -18.323 3.196 1.00 96.75 114 GLY A N 1
ATOM 880 C CA . GLY A 1 114 ? -3.509 -18.731 3.265 1.00 96.75 114 GLY A CA 1
ATOM 881 C C . GLY A 1 114 ? -4.069 -18.746 4.688 1.00 96.75 114 GLY A C 1
ATOM 882 O O . GLY A 1 114 ? -4.700 -19.722 5.098 1.00 96.75 114 GLY A O 1
ATOM 883 N N . TYR A 1 115 ? -3.828 -17.691 5.476 1.00 98.00 115 TYR A N 1
ATOM 884 C CA . TYR A 1 115 ? -4.447 -17.564 6.801 1.00 98.00 115 TYR A CA 1
ATOM 885 C C . TYR A 1 115 ? -5.979 -17.528 6.688 1.00 98.00 115 TYR A C 1
ATOM 887 O O . TYR A 1 115 ? -6.520 -16.846 5.826 1.00 98.00 115 TYR A O 1
ATOM 895 N N . ALA A 1 116 ? -6.682 -18.219 7.590 1.00 97.69 116 ALA A N 1
ATOM 896 C CA . ALA A 1 116 ? -8.149 -18.218 7.604 1.00 97.69 116 ALA A CA 1
ATOM 897 C C . ALA A 1 116 ? -8.739 -16.874 8.068 1.00 97.69 116 ALA A C 1
ATOM 899 O O . ALA A 1 116 ? -9.778 -16.443 7.581 1.00 97.69 116 ALA A O 1
ATOM 900 N N . ASP A 1 117 ? -8.083 -16.227 9.033 1.00 98.38 117 ASP A N 1
ATOM 901 C CA . ASP A 1 117 ? -8.460 -14.926 9.575 1.00 98.38 117 ASP A CA 1
ATOM 902 C C . ASP A 1 117 ? -7.244 -14.229 10.221 1.00 98.38 117 ASP A C 1
ATOM 904 O O . ASP A 1 117 ? -6.130 -14.764 10.289 1.00 98.38 117 ASP A O 1
ATOM 908 N N . PHE A 1 118 ? -7.451 -13.005 10.715 1.00 97.88 118 PHE A N 1
ATOM 909 C CA . PHE A 1 118 ? -6.399 -12.232 11.378 1.00 97.88 118 PHE A CA 1
ATOM 910 C C . PHE A 1 118 ? -5.887 -12.899 12.667 1.00 97.88 118 PHE A C 1
ATOM 912 O O . PHE A 1 118 ? -4.725 -12.731 13.038 1.00 97.88 118 PHE A O 1
ATOM 919 N N . GLU A 1 119 ? -6.725 -13.670 13.362 1.00 97.88 119 GLU A N 1
ATOM 920 C CA . GLU A 1 119 ? -6.336 -14.370 14.586 1.00 97.88 119 GLU A CA 1
ATOM 921 C C . GLU A 1 119 ? -5.432 -15.577 14.290 1.00 97.88 119 GLU A C 1
ATOM 923 O O . GLU A 1 119 ? -4.476 -15.813 15.037 1.00 97.88 119 GLU A O 1
ATOM 928 N N . ALA A 1 120 ? -5.640 -16.268 13.165 1.00 98.12 120 ALA A N 1
ATOM 929 C CA . ALA A 1 120 ? -4.742 -17.295 12.646 1.00 98.12 120 ALA A CA 1
ATOM 930 C C . ALA A 1 120 ? -3.349 -16.718 12.348 1.00 98.12 120 ALA A C 1
ATOM 932 O O . ALA A 1 120 ? -2.344 -17.302 12.759 1.00 98.12 120 ALA A O 1
ATOM 933 N N . PHE A 1 121 ? -3.275 -15.527 11.741 1.00 98.00 121 PHE A N 1
ATOM 934 C CA . PHE A 1 121 ? -2.012 -14.795 11.600 1.00 98.00 121 PHE A CA 1
ATOM 935 C C . PHE A 1 121 ? -1.385 -14.485 12.968 1.00 98.00 121 PHE A C 1
ATOM 937 O O . PHE A 1 121 ? -0.218 -14.787 13.213 1.00 98.00 121 PHE A O 1
ATOM 944 N N . LEU A 1 122 ? -2.145 -13.923 13.909 1.00 97.56 122 LEU A N 1
ATOM 945 C CA . LEU A 1 122 ? -1.615 -13.585 15.232 1.00 97.56 122 LEU A CA 1
ATOM 946 C C . LEU A 1 122 ? -1.094 -14.805 16.007 1.00 97.56 122 LEU A C 1
ATOM 948 O O . LEU A 1 122 ? -0.173 -14.669 16.828 1.00 97.56 122 LEU A O 1
ATOM 952 N N . ALA A 1 123 ? -1.673 -15.984 15.783 1.00 97.38 123 ALA A N 1
ATOM 953 C CA . ALA A 1 123 ? -1.257 -17.230 16.413 1.00 97.38 123 ALA A CA 1
ATOM 954 C C . ALA A 1 123 ? 0.168 -17.658 16.019 1.00 97.38 123 ALA A C 1
ATOM 956 O O . ALA A 1 123 ? 0.839 -18.278 16.846 1.00 97.38 123 ALA A O 1
ATOM 957 N N . THR A 1 124 ? 0.667 -17.264 14.838 1.00 95.62 124 THR A N 1
ATOM 958 C CA . THR A 1 124 ? 2.050 -17.551 14.403 1.00 95.62 124 THR A CA 1
ATOM 959 C C . THR A 1 124 ? 3.094 -16.687 15.115 1.00 95.62 124 THR A C 1
ATOM 961 O O . THR A 1 124 ? 4.277 -17.023 15.166 1.00 95.62 124 THR A O 1
ATOM 964 N N . LEU A 1 125 ? 2.669 -15.573 15.718 1.00 93.81 125 LEU A N 1
ATOM 965 C CA . LEU A 1 125 ? 3.553 -14.645 16.412 1.00 93.81 125 LEU A CA 1
ATOM 966 C C . LEU A 1 125 ? 3.792 -15.047 17.873 1.00 93.81 125 LEU A C 1
ATOM 968 O O . LEU A 1 125 ? 2.978 -15.696 18.538 1.00 93.81 125 LEU A O 1
ATOM 972 N N . THR A 1 126 ? 4.893 -14.550 18.445 1.00 93.44 126 THR A N 1
ATOM 973 C CA . THR A 1 126 ? 5.155 -14.714 19.881 1.00 93.44 126 THR A CA 1
ATOM 974 C C . THR A 1 126 ? 4.054 -14.063 20.723 1.00 93.44 126 THR A C 1
ATOM 976 O O . THR A 1 126 ? 3.475 -13.039 20.352 1.00 93.44 126 THR A O 1
ATOM 979 N N . SER A 1 127 ? 3.793 -14.617 21.913 1.00 94.94 127 SER A N 1
ATOM 980 C CA . SER A 1 127 ? 2.754 -14.113 22.831 1.00 94.94 127 SER A CA 1
ATOM 981 C C . SER A 1 127 ? 2.882 -12.610 23.112 1.00 94.94 127 SER A C 1
ATOM 983 O O . SER A 1 127 ? 1.881 -11.894 23.151 1.00 94.94 127 SER A O 1
ATOM 985 N N . ARG A 1 128 ? 4.117 -12.104 23.239 1.00 92.75 128 ARG A N 1
ATOM 986 C CA . ARG A 1 128 ? 4.392 -10.673 23.423 1.00 92.75 128 ARG A CA 1
ATOM 987 C C . ARG A 1 128 ? 3.963 -9.844 22.208 1.00 92.75 128 ARG A C 1
ATOM 989 O O . ARG A 1 128 ? 3.217 -8.886 22.396 1.00 92.75 128 ARG A O 1
ATOM 996 N N . LYS A 1 129 ? 4.393 -10.219 20.993 1.00 91.88 129 LYS A N 1
ATOM 997 C CA . LYS A 1 129 ? 4.042 -9.509 19.746 1.00 91.88 129 LYS A CA 1
ATOM 998 C C . LYS A 1 129 ? 2.528 -9.509 19.528 1.00 91.88 129 LYS A C 1
ATOM 1000 O O . LYS A 1 129 ? 1.934 -8.450 19.358 1.00 91.88 129 LYS A O 1
ATOM 1005 N N . ARG A 1 130 ? 1.883 -10.669 19.671 1.00 95.94 130 ARG A N 1
ATOM 1006 C CA . ARG A 1 130 ? 0.424 -10.809 19.561 1.00 95.94 130 ARG A CA 1
ATOM 1007 C C . ARG A 1 130 ? -0.337 -9.905 20.536 1.00 95.94 130 ARG A C 1
ATOM 1009 O O . ARG A 1 130 ? -1.249 -9.190 20.131 1.00 95.94 130 ARG A O 1
ATOM 1016 N N . LYS A 1 131 ? 0.037 -9.899 21.823 1.00 96.19 131 LYS A N 1
ATOM 1017 C CA . LYS A 1 131 ? -0.592 -9.020 22.831 1.00 96.19 131 LYS A CA 1
ATOM 1018 C C . LYS A 1 131 ? -0.405 -7.539 22.498 1.00 96.19 131 LYS A C 1
ATOM 1020 O O . LYS A 1 131 ? -1.320 -6.750 22.727 1.00 96.19 131 LYS A O 1
ATOM 1025 N N . GLN A 1 132 ? 0.761 -7.170 21.970 1.00 95.69 132 GLN A N 1
ATOM 1026 C CA . GLN A 1 132 ? 1.049 -5.803 21.554 1.00 95.69 132 GLN A CA 1
ATOM 1027 C C . GLN A 1 132 ? 0.181 -5.380 20.363 1.00 95.69 132 GLN A C 1
ATOM 1029 O O . GLN A 1 132 ? -0.502 -4.367 20.479 1.00 95.69 132 GLN A O 1
ATOM 1034 N N . ILE A 1 133 ? 0.120 -6.173 19.287 1.00 97.19 133 ILE A N 1
ATOM 1035 C CA . ILE A 1 133 ? -0.706 -5.871 18.104 1.00 97.19 133 ILE A CA 1
ATOM 1036 C C . ILE A 1 133 ? -2.175 -5.689 18.499 1.00 97.19 133 ILE A C 1
ATOM 1038 O O . ILE A 1 133 ? -2.771 -4.664 18.178 1.00 97.19 133 ILE A O 1
ATOM 1042 N N . ARG A 1 134 ? -2.741 -6.612 19.292 1.00 97.56 134 ARG A N 1
ATOM 1043 C CA . ARG A 1 134 ? -4.132 -6.486 19.765 1.00 97.56 134 ARG A CA 1
ATOM 1044 C C . ARG A 1 134 ? -4.371 -5.215 20.578 1.00 97.56 134 ARG A C 1
ATOM 1046 O O . ARG A 1 134 ? -5.429 -4.605 20.467 1.00 97.56 134 ARG A O 1
ATOM 1053 N N . LYS A 1 135 ? -3.412 -4.811 21.420 1.00 97.81 135 LYS A N 1
ATOM 1054 C CA . LYS A 1 135 ? -3.510 -3.566 22.198 1.00 97.81 135 LYS A CA 1
ATOM 1055 C C . LYS A 1 135 ? -3.466 -2.338 21.290 1.00 97.81 135 LYS A C 1
ATOM 1057 O O . LYS A 1 135 ? -4.240 -1.416 21.512 1.00 97.81 135 LYS A O 1
ATOM 1062 N N . GLU A 1 136 ? -2.552 -2.311 20.326 1.00 97.62 136 GLU A N 1
ATOM 1063 C CA . GLU A 1 136 ? -2.388 -1.189 19.398 1.00 97.62 136 GLU A CA 1
ATOM 1064 C C . GLU A 1 136 ? -3.622 -1.023 18.504 1.00 97.62 136 GLU A C 1
ATOM 1066 O O . GLU A 1 136 ? -4.191 0.066 18.481 1.00 97.62 136 GLU A O 1
ATOM 1071 N N . ARG A 1 137 ? -4.089 -2.112 17.873 1.00 97.56 137 ARG A N 1
ATOM 1072 C CA . ARG A 1 137 ? -5.300 -2.145 17.034 1.00 97.56 137 ARG A CA 1
ATOM 1073 C C . ARG A 1 137 ? -6.532 -1.682 17.804 1.00 97.56 137 ARG A C 1
ATOM 1075 O O . ARG A 1 137 ? -7.194 -0.739 17.387 1.00 97.56 137 ARG A O 1
ATOM 1082 N N . ARG A 1 138 ? -6.771 -2.252 18.991 1.00 97.56 138 ARG A N 1
ATOM 1083 C CA . ARG A 1 138 ? -7.908 -1.862 19.835 1.00 97.56 138 ARG A CA 1
ATOM 1084 C C . ARG A 1 138 ? -7.880 -0.372 20.192 1.00 97.56 138 ARG A C 1
ATOM 1086 O O . ARG A 1 138 ? -8.884 0.301 20.024 1.00 97.56 138 ARG A O 1
ATOM 1093 N N . ARG A 1 139 ? -6.739 0.158 20.648 1.00 97.94 139 ARG A N 1
ATOM 1094 C CA . ARG A 1 139 ? -6.641 1.572 21.058 1.00 97.94 139 ARG A CA 1
ATOM 1095 C C . ARG A 1 139 ? -6.782 2.545 19.889 1.00 97.94 139 ARG A C 1
ATOM 1097 O O . ARG A 1 139 ? -7.311 3.631 20.090 1.00 97.94 139 ARG A O 1
ATOM 1104 N N . ALA A 1 140 ? -6.307 2.175 18.699 1.00 97.38 140 ALA A N 1
ATOM 1105 C CA . ALA A 1 140 ? -6.517 2.974 17.497 1.00 97.38 140 ALA A CA 1
ATOM 1106 C C . ALA A 1 140 ? -8.003 3.012 17.108 1.00 97.38 140 ALA A C 1
ATOM 1108 O O . ALA A 1 140 ? -8.530 4.086 16.838 1.00 97.38 140 ALA A O 1
ATOM 1109 N N . GLN A 1 141 ? -8.672 1.856 17.134 1.00 96.19 141 GLN A N 1
ATOM 1110 C CA . GLN A 1 141 ? -10.087 1.718 16.782 1.00 96.19 141 GLN A CA 1
ATOM 1111 C C . GLN A 1 141 ? -11.018 2.383 17.809 1.00 96.19 141 GLN A C 1
ATOM 1113 O O . GLN A 1 141 ? -11.969 3.039 17.416 1.00 96.19 141 GLN A O 1
ATOM 1118 N N . GLU A 1 142 ? -10.712 2.303 19.109 1.00 97.00 142 GLU A N 1
ATOM 1119 C CA . GLU A 1 142 ? -11.436 3.025 20.175 1.00 97.00 142 GLU A CA 1
ATOM 1120 C C . GLU A 1 142 ? -11.339 4.557 20.035 1.00 97.00 142 GLU A C 1
ATOM 1122 O O . GLU A 1 142 ? -12.152 5.284 20.602 1.00 97.00 142 GLU A O 1
ATOM 1127 N N . ALA A 1 143 ? -10.331 5.063 19.316 1.00 95.88 143 ALA A N 1
ATOM 1128 C CA . ALA A 1 143 ? -10.094 6.491 19.133 1.00 95.88 143 ALA A CA 1
ATOM 1129 C C . ALA A 1 143 ? -10.767 7.076 17.879 1.00 95.88 143 ALA A C 1
ATOM 1131 O O . ALA A 1 143 ? -10.606 8.267 17.618 1.00 95.88 143 ALA A O 1
ATOM 1132 N N . ILE A 1 144 ? -11.491 6.278 17.095 1.00 96.75 144 ILE A N 1
ATOM 1133 C CA . ILE A 1 144 ? -12.163 6.697 15.860 1.00 96.75 144 ILE A CA 1
ATOM 1134 C C . ILE A 1 144 ? -13.607 6.182 15.850 1.00 96.75 144 ILE A C 1
ATOM 1136 O O . ILE A 1 144 ? -13.927 5.206 16.518 1.00 96.75 144 ILE A O 1
ATOM 1140 N N . ASP A 1 145 ? -14.480 6.829 15.084 1.00 95.12 145 ASP A N 1
ATOM 1141 C CA . ASP A 1 145 ? -15.892 6.432 14.972 1.00 95.12 145 ASP A CA 1
ATOM 1142 C C . ASP A 1 145 ? -16.084 5.290 13.964 1.00 95.12 145 ASP A C 1
ATOM 1144 O O . ASP A 1 145 ? -17.103 4.602 13.966 1.00 95.12 145 ASP A O 1
ATOM 1148 N N . GLY A 1 146 ? -15.109 5.097 13.076 1.00 95.12 146 GLY A N 1
ATOM 1149 C CA . GLY A 1 146 ? -15.117 4.038 12.080 1.00 95.12 146 GLY A CA 1
ATOM 1150 C C . GLY A 1 146 ? -13.946 4.153 11.118 1.00 95.12 146 GLY A C 1
ATOM 1151 O O . GLY A 1 146 ? -13.322 5.212 10.992 1.00 95.12 146 GLY A O 1
ATOM 1152 N N . ALA A 1 147 ? -13.660 3.053 10.430 1.00 96.56 147 ALA A N 1
ATOM 1153 C CA . ALA A 1 147 ? -12.728 3.042 9.319 1.00 96.56 147 ALA A CA 1
ATOM 1154 C C . ALA A 1 147 ? -13.139 2.029 8.254 1.00 96.56 147 ALA A C 1
ATOM 1156 O O . ALA A 1 147 ? -13.756 1.011 8.572 1.00 96.56 147 ALA A O 1
ATOM 1157 N N . ALA A 1 148 ? -12.794 2.312 7.002 1.00 96.81 148 ALA A N 1
ATOM 1158 C CA . ALA A 1 148 ? -13.097 1.443 5.874 1.00 96.81 148 ALA A CA 1
ATOM 1159 C C . ALA A 1 148 ? -12.107 1.654 4.728 1.00 96.81 148 ALA A C 1
ATOM 1161 O O . ALA A 1 148 ? -11.504 2.719 4.597 1.00 96.81 148 ALA A O 1
ATOM 1162 N N . PHE A 1 149 ? -11.978 0.639 3.874 1.00 98.00 149 PHE A N 1
ATOM 1163 C CA . PHE A 1 149 ? -11.353 0.802 2.568 1.00 98.00 149 PHE A CA 1
ATOM 1164 C C . PHE A 1 149 ? -12.369 1.364 1.575 1.00 98.00 149 PHE A C 1
ATOM 1166 O O . PHE A 1 149 ? -13.454 0.811 1.414 1.00 98.00 149 PHE A O 1
ATOM 1173 N N . VAL A 1 150 ? -11.984 2.438 0.900 1.00 98.06 150 VAL A N 1
ATOM 1174 C CA . VAL A 1 150 ? -12.708 3.064 -0.204 1.00 98.06 150 VAL A CA 1
ATOM 1175 C C . VAL A 1 150 ? -11.982 2.690 -1.497 1.00 98.06 150 VAL A C 1
ATOM 1177 O O . VAL A 1 150 ? -10.756 2.837 -1.586 1.00 98.06 150 VAL A O 1
ATOM 1180 N N . ALA A 1 151 ? -12.715 2.150 -2.471 1.00 98.00 151 ALA A N 1
ATOM 1181 C CA . ALA A 1 151 ? -12.179 1.851 -3.795 1.00 98.00 151 ALA A CA 1
ATOM 1182 C C . ALA A 1 151 ? -11.938 3.151 -4.566 1.00 98.00 151 ALA A C 1
ATOM 1184 O O . ALA A 1 151 ? -12.706 4.092 -4.404 1.00 98.00 151 ALA A O 1
ATOM 1185 N N . GLY A 1 152 ? -10.896 3.209 -5.401 1.00 97.56 152 GLY A N 1
ATOM 1186 C CA . GLY A 1 152 ? -10.533 4.411 -6.158 1.00 97.56 152 GLY A CA 1
ATOM 1187 C C . GLY A 1 152 ? -11.699 5.103 -6.876 1.00 97.56 152 GLY A C 1
ATOM 1188 O O . GLY A 1 152 ? -11.848 6.307 -6.676 1.00 97.56 152 GLY A O 1
ATOM 1189 N N . PRO A 1 153 ? -12.572 4.384 -7.615 1.00 97.50 153 PRO A N 1
ATOM 1190 C CA . PRO A 1 153 ? -13.750 4.981 -8.256 1.00 97.50 153 PRO A CA 1
ATOM 1191 C C . PRO A 1 153 ? -14.745 5.647 -7.289 1.00 97.50 153 PRO A C 1
ATOM 1193 O O . PRO A 1 153 ? -15.471 6.555 -7.685 1.00 97.50 153 PRO A O 1
ATOM 1196 N N . ASP A 1 154 ? -14.765 5.219 -6.024 1.00 97.75 154 ASP A N 1
ATOM 1197 C CA . ASP A 1 154 ? -15.676 5.709 -4.985 1.00 97.75 154 ASP A CA 1
ATOM 1198 C C . ASP A 1 154 ? -15.047 6.805 -4.107 1.00 97.75 154 ASP A C 1
ATOM 1200 O O . ASP A 1 154 ? -15.701 7.338 -3.204 1.00 97.75 154 ASP A O 1
ATOM 1204 N N . ILE A 1 155 ? -13.774 7.151 -4.335 1.00 97.25 155 ILE A N 1
ATOM 1205 C CA . ILE A 1 155 ? -13.107 8.212 -3.579 1.00 97.25 155 ILE A CA 1
ATOM 1206 C C . ILE A 1 155 ? -13.688 9.563 -4.003 1.00 97.25 155 ILE A C 1
ATOM 1208 O O . ILE A 1 155 ? -13.518 10.040 -5.124 1.00 97.25 155 ILE A O 1
ATOM 1212 N N . SER A 1 156 ? -14.353 10.223 -3.060 1.00 95.88 156 SER A N 1
ATOM 1213 C CA . SER A 1 156 ? -14.896 11.566 -3.254 1.00 95.88 156 SER A CA 1
ATOM 1214 C C . SER A 1 156 ? -13.801 12.639 -3.307 1.00 95.88 156 SER A C 1
ATOM 1216 O O . SER A 1 156 ? -12.718 12.488 -2.740 1.00 95.88 156 SER A O 1
ATOM 1218 N N . HIS A 1 157 ? -14.121 13.799 -3.886 1.00 94.50 157 HIS A N 1
ATOM 1219 C CA . HIS A 1 157 ? -13.213 14.955 -3.895 1.00 94.50 157 HIS A CA 1
ATOM 1220 C C . HIS A 1 157 ? -12.815 15.389 -2.472 1.00 94.50 157 HIS A C 1
ATOM 1222 O O . HIS A 1 157 ? -11.658 15.694 -2.210 1.00 94.50 157 HIS A O 1
ATOM 1228 N N . ALA A 1 158 ? -13.743 15.317 -1.511 1.00 94.44 158 ALA A N 1
ATOM 1229 C CA . ALA A 1 158 ? -13.448 15.638 -0.114 1.00 94.44 158 ALA A CA 1
ATOM 1230 C C . ALA A 1 158 ? -12.438 14.663 0.527 1.00 94.44 158 ALA A C 1
ATOM 1232 O O . ALA A 1 158 ? -11.675 15.055 1.415 1.00 94.44 158 ALA A O 1
ATOM 1233 N N . GLN A 1 159 ? -12.429 13.399 0.093 1.00 95.62 159 GLN A N 1
ATOM 1234 C CA . GLN A 1 159 ? -11.463 12.391 0.534 1.00 95.62 159 GLN A CA 1
ATOM 1235 C C . GLN A 1 159 ? -10.096 12.585 -0.126 1.00 95.62 159 GLN A C 1
ATOM 1237 O O . GLN A 1 159 ? -9.085 12.455 0.562 1.00 95.62 159 GLN A O 1
ATOM 1242 N N . LEU A 1 160 ? -10.055 12.965 -1.405 1.00 94.62 160 LEU A N 1
ATOM 1243 C CA . LEU A 1 160 ? -8.820 13.376 -2.083 1.00 94.62 160 LEU A CA 1
ATOM 1244 C C . LEU A 1 160 ? -8.174 14.583 -1.396 1.00 94.62 160 LEU A C 1
ATOM 1246 O O . LEU A 1 160 ? -6.996 14.532 -1.040 1.00 94.62 160 LEU A O 1
ATOM 1250 N N . ASP A 1 161 ? -8.965 15.617 -1.104 1.00 94.75 161 ASP A N 1
ATOM 1251 C CA . ASP A 1 161 ? -8.498 16.795 -0.374 1.00 94.75 161 ASP A CA 1
ATOM 1252 C C . ASP A 1 161 ? -7.945 16.418 1.009 1.00 94.75 161 ASP A C 1
ATOM 1254 O O . ASP A 1 161 ? -6.955 16.983 1.482 1.00 94.75 161 ASP A O 1
ATOM 1258 N N . ALA A 1 162 ? -8.590 15.467 1.696 1.00 95.31 162 ALA A N 1
ATOM 1259 C CA . ALA A 1 162 ? -8.103 14.958 2.974 1.00 95.31 162 ALA A CA 1
ATOM 1260 C C . ALA A 1 162 ? -6.773 14.209 2.818 1.00 95.31 162 ALA A C 1
ATOM 1262 O O . ALA A 1 162 ? -5.855 14.447 3.601 1.00 95.31 162 ALA A O 1
ATOM 1263 N N . LEU A 1 163 ? -6.641 13.361 1.798 1.00 94.88 163 LEU A N 1
ATOM 1264 C CA . LEU A 1 163 ? -5.417 12.619 1.511 1.00 94.88 163 LEU A CA 1
ATOM 1265 C C . LEU A 1 163 ? -4.233 13.552 1.209 1.00 94.88 163 LEU A C 1
ATOM 1267 O O . LEU A 1 163 ? -3.148 13.351 1.761 1.00 94.88 163 LEU A O 1
ATOM 1271 N N . ASP A 1 164 ? -4.441 14.600 0.408 1.00 94.75 164 ASP A N 1
ATOM 1272 C CA . ASP A 1 164 ? -3.412 15.608 0.129 1.00 94.75 164 ASP A CA 1
ATOM 1273 C C . ASP A 1 164 ? -2.989 16.347 1.408 1.00 94.75 164 ASP A C 1
ATOM 1275 O O . ASP A 1 164 ? -1.792 16.442 1.709 1.00 94.75 164 ASP A O 1
ATOM 1279 N N . ARG A 1 165 ? -3.952 16.780 2.237 1.00 95.19 165 ARG A N 1
ATOM 1280 C CA . ARG A 1 165 ? -3.650 17.395 3.542 1.00 95.19 165 ARG A CA 1
ATOM 1281 C C . ARG A 1 165 ? -2.862 16.457 4.450 1.00 95.19 165 ARG A C 1
ATOM 1283 O O . ARG A 1 165 ? -1.870 16.883 5.048 1.00 95.19 165 ARG A O 1
ATOM 1290 N N . PHE A 1 166 ? -3.260 15.189 4.534 1.00 95.19 166 PHE A N 1
ATOM 1291 C CA . PHE A 1 166 ? -2.573 14.172 5.328 1.00 95.19 166 PHE A CA 1
ATOM 1292 C C . PHE A 1 166 ? -1.130 13.991 4.860 1.00 95.19 166 PHE A C 1
ATOM 1294 O O . PHE A 1 166 ? -0.216 14.069 5.683 1.00 95.19 166 PHE A O 1
ATOM 1301 N N . TYR A 1 167 ? -0.912 13.834 3.550 1.00 94.50 167 TYR A N 1
ATOM 1302 C CA . TYR A 1 167 ? 0.420 13.727 2.959 1.00 94.50 167 TYR A CA 1
ATOM 1303 C C . TYR A 1 167 ? 1.288 14.941 3.303 1.00 94.50 167 TYR A C 1
ATOM 1305 O O . TYR A 1 167 ? 2.394 14.781 3.829 1.00 94.50 167 TYR A O 1
ATOM 1313 N N . ARG A 1 168 ? 0.796 16.162 3.055 1.00 93.31 168 ARG A N 1
ATOM 1314 C CA . ARG A 1 168 ? 1.568 17.392 3.294 1.00 93.31 168 ARG A CA 1
ATOM 1315 C C . ARG A 1 168 ? 1.904 17.567 4.764 1.00 93.31 168 ARG A C 1
ATOM 1317 O O . ARG A 1 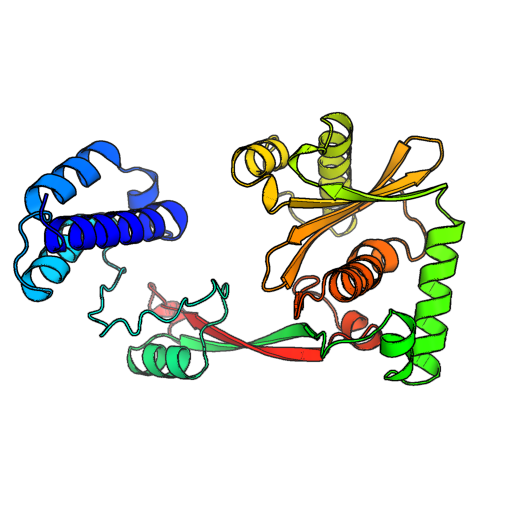168 ? 3.049 17.873 5.099 1.00 93.31 168 ARG A O 1
ATOM 1324 N N . ARG A 1 169 ? 0.931 17.343 5.649 1.00 93.25 169 ARG A N 1
ATOM 1325 C CA . ARG A 1 169 ? 1.119 17.474 7.095 1.00 93.25 169 ARG A CA 1
ATOM 1326 C C . ARG A 1 169 ? 2.131 16.462 7.614 1.00 93.25 169 ARG A C 1
ATOM 1328 O O . ARG A 1 169 ? 3.060 16.850 8.318 1.00 93.25 169 ARG A O 1
ATOM 1335 N N . THR A 1 170 ? 1.984 15.191 7.250 1.00 90.00 170 THR A N 1
ATOM 1336 C CA . THR A 1 170 ? 2.914 14.134 7.659 1.00 90.00 170 THR A CA 1
ATOM 1337 C C . THR A 1 170 ? 4.313 14.370 7.098 1.00 90.00 170 THR A C 1
ATOM 1339 O O . THR A 1 170 ? 5.285 14.259 7.841 1.00 90.00 170 THR A O 1
ATOM 1342 N N . THR A 1 171 ? 4.427 14.793 5.837 1.00 87.56 171 THR A N 1
ATOM 1343 C CA . THR A 1 171 ? 5.713 15.171 5.233 1.00 87.56 171 THR A CA 1
ATOM 1344 C C . THR A 1 171 ? 6.383 16.302 6.014 1.00 87.56 171 THR A C 1
ATOM 1346 O O . THR A 1 171 ? 7.550 16.179 6.376 1.00 87.56 171 THR A O 1
ATOM 1349 N N . ASN A 1 172 ? 5.640 17.361 6.351 1.00 87.94 172 ASN A N 1
ATOM 1350 C CA . ASN A 1 172 ? 6.164 18.492 7.123 1.00 87.94 172 ASN A CA 1
ATOM 1351 C C . ASN A 1 172 ? 6.592 18.094 8.540 1.00 87.94 172 ASN A C 1
ATOM 1353 O O . ASN A 1 172 ? 7.639 18.533 9.007 1.00 87.94 172 ASN A O 1
ATOM 1357 N N . LEU A 1 173 ? 5.7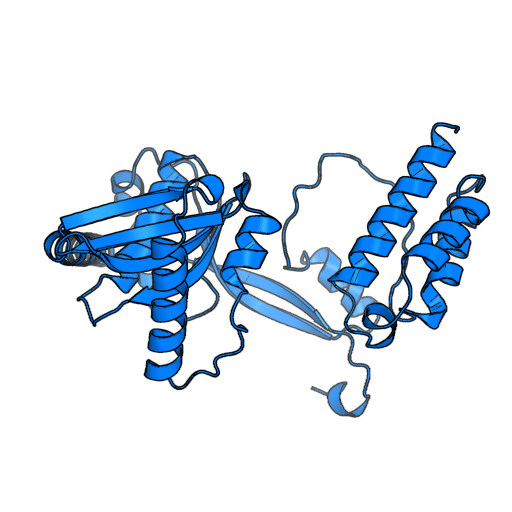99 17.261 9.220 1.00 87.12 173 LEU A N 1
ATOM 1358 C CA . LEU A 1 173 ? 6.065 16.840 10.597 1.00 87.12 173 LEU A CA 1
ATOM 1359 C C . LEU A 1 173 ? 7.397 16.089 10.725 1.00 87.12 173 LEU A C 1
ATOM 1361 O O . LEU A 1 173 ? 8.110 16.271 11.707 1.00 87.12 173 LEU A O 1
ATOM 1365 N N . TYR A 1 174 ? 7.738 15.274 9.726 1.00 82.25 174 TYR A N 1
ATOM 1366 C CA . TYR A 1 174 ? 8.979 14.498 9.701 1.00 82.25 174 TYR A CA 1
ATOM 1367 C C . TYR A 1 174 ? 10.107 15.172 8.903 1.00 82.25 174 TYR A C 1
ATOM 1369 O O . TYR A 1 174 ? 11.105 14.526 8.591 1.00 82.25 174 TYR A O 1
ATOM 1377 N N . GLY A 1 175 ? 9.966 16.462 8.570 1.00 78.56 175 GLY A N 1
ATOM 1378 C CA . GLY A 1 175 ? 10.997 17.235 7.866 1.00 78.56 175 GLY A CA 1
ATOM 1379 C C . GLY A 1 175 ? 11.269 16.768 6.431 1.00 78.56 175 GLY A C 1
ATOM 1380 O O . GLY A 1 175 ? 12.337 17.041 5.885 1.00 78.56 175 GLY A O 1
ATOM 1381 N N . GLY A 1 176 ? 10.331 16.041 5.822 1.00 79.38 176 GLY A N 1
ATOM 1382 C CA . GLY A 1 176 ? 10.435 15.586 4.443 1.00 79.38 176 GLY A CA 1
ATOM 1383 C C . GLY A 1 176 ? 10.188 16.711 3.436 1.00 79.38 176 GLY A C 1
ATOM 1384 O O . GLY A 1 176 ? 9.611 17.754 3.744 1.00 79.38 176 GLY A O 1
ATOM 1385 N N . ARG A 1 177 ? 10.592 16.481 2.184 1.00 83.31 177 ARG A N 1
ATOM 1386 C CA . ARG A 1 177 ? 10.269 17.371 1.062 1.00 83.31 177 ARG A CA 1
ATOM 1387 C C . ARG A 1 177 ? 8.916 16.984 0.471 1.00 83.31 177 ARG A C 1
ATOM 1389 O O . ARG A 1 177 ? 8.726 15.831 0.100 1.00 83.31 177 ARG A O 1
ATOM 1396 N N . GLN A 1 178 ? 8.013 17.950 0.313 1.00 87.38 178 GLN A N 1
ATOM 1397 C CA . GLN A 1 178 ? 6.780 17.760 -0.458 1.00 87.38 178 GLN A CA 1
ATOM 1398 C C . GLN A 1 178 ? 7.128 17.653 -1.947 1.00 87.38 178 GLN A C 1
ATOM 1400 O O . GLN A 1 178 ? 7.302 18.661 -2.628 1.00 87.38 178 GLN A O 1
ATOM 1405 N N . TYR A 1 179 ? 7.316 16.430 -2.433 1.00 86.69 179 TYR A N 1
ATOM 1406 C CA . TYR A 1 179 ? 7.683 16.165 -3.824 1.00 86.69 179 TYR A CA 1
ATOM 1407 C C . TYR A 1 179 ? 6.466 15.938 -4.730 1.00 86.69 179 TYR A C 1
ATOM 1409 O O . TYR A 1 179 ? 6.588 16.096 -5.943 1.00 86.69 179 TYR A O 1
ATOM 1417 N N . LEU A 1 180 ? 5.296 15.620 -4.164 1.00 91.69 180 LEU A N 1
ATOM 1418 C CA . LEU A 1 180 ? 4.051 15.530 -4.925 1.00 91.69 180 LEU A CA 1
ATOM 1419 C C . LEU A 1 180 ? 3.505 16.929 -5.224 1.00 91.69 180 LEU A C 1
ATOM 1421 O O . LEU A 1 180 ? 3.317 17.759 -4.326 1.00 91.69 180 LEU A O 1
ATOM 1425 N N . ARG A 1 181 ? 3.255 17.187 -6.509 1.00 90.06 181 ARG A N 1
ATOM 1426 C CA . ARG A 1 181 ? 2.632 18.431 -6.972 1.00 90.06 181 ARG A CA 1
ATOM 1427 C C . ARG A 1 181 ? 1.134 18.429 -6.628 1.00 90.06 181 ARG A C 1
ATOM 1429 O O . ARG A 1 181 ? 0.547 17.353 -6.530 1.00 90.06 181 ARG A O 1
ATOM 1436 N N . PRO A 1 182 ? 0.507 19.605 -6.445 1.00 89.56 182 PRO A N 1
ATOM 1437 C CA . PRO A 1 182 ? -0.954 19.698 -6.404 1.00 89.56 182 PRO A CA 1
ATOM 1438 C C . PRO A 1 182 ? -1.576 19.024 -7.638 1.00 89.56 182 PRO A C 1
ATOM 1440 O O . PRO A 1 182 ? -1.012 19.149 -8.726 1.00 89.56 182 PRO A O 1
ATOM 1443 N N . GLY A 1 183 ? -2.696 18.315 -7.474 1.00 90.62 183 GLY A N 1
ATOM 1444 C CA . GLY A 1 183 ? -3.339 17.562 -8.560 1.00 90.62 183 GLY A CA 1
ATOM 1445 C C . GLY A 1 183 ? -2.837 16.122 -8.739 1.00 90.62 183 GLY A C 1
ATOM 1446 O O . GLY A 1 183 ? -3.308 15.416 -9.626 1.00 90.62 183 GLY A O 1
ATOM 1447 N N . PHE A 1 184 ? -1.847 15.676 -7.955 1.00 95.06 184 PHE A N 1
ATOM 1448 C CA . PHE A 1 184 ? -1.274 14.337 -8.118 1.00 95.06 184 PHE A CA 1
ATOM 1449 C C . PHE A 1 184 ? -2.281 13.214 -7.836 1.00 95.06 184 PHE A C 1
ATOM 1451 O O . PHE A 1 184 ? -2.321 12.242 -8.584 1.00 95.06 184 PHE A O 1
ATOM 1458 N N . PHE A 1 185 ? -3.063 13.312 -6.757 1.00 95.12 185 PHE A N 1
ATOM 1459 C CA . PHE A 1 185 ? -3.982 12.234 -6.376 1.00 95.12 185 PHE A CA 1
ATOM 1460 C C . PHE A 1 185 ? -5.203 12.177 -7.299 1.00 95.12 185 PHE A C 1
ATOM 1462 O O . PHE A 1 185 ? -5.722 11.096 -7.558 1.00 95.12 185 PHE A O 1
ATOM 1469 N N . GLU A 1 186 ? -5.611 13.323 -7.835 1.00 94.88 186 GLU A N 1
ATOM 1470 C CA . GLU A 1 186 ? -6.605 13.456 -8.893 1.00 94.88 186 GLU A CA 1
ATOM 1471 C C . GLU A 1 186 ? -6.127 12.732 -10.155 1.00 94.88 186 GLU A C 1
ATOM 1473 O O . GLU A 1 186 ? -6.779 11.794 -10.603 1.00 94.88 186 GLU A O 1
ATOM 1478 N N . ALA A 1 187 ? -4.935 13.080 -10.655 1.00 95.00 187 ALA A N 1
ATOM 1479 C CA . ALA A 1 187 ? -4.342 12.425 -11.821 1.00 95.00 187 ALA A CA 1
ATOM 1480 C C . ALA A 1 187 ? -4.158 10.912 -11.603 1.00 95.00 187 ALA A C 1
ATOM 1482 O O . ALA A 1 187 ? -4.357 10.114 -12.513 1.00 95.00 187 ALA A O 1
ATOM 1483 N N . LEU A 1 188 ? -3.826 10.494 -10.378 1.00 94.25 188 LEU A N 1
ATOM 1484 C CA . LEU A 1 188 ? -3.705 9.079 -10.037 1.00 94.25 188 LEU A CA 1
ATOM 1485 C C . LEU A 1 188 ? -5.034 8.319 -10.181 1.00 94.25 188 LEU A C 1
ATOM 1487 O O . LEU A 1 188 ? -5.033 7.180 -10.650 1.00 94.25 188 LEU A O 1
ATOM 1491 N N . LEU A 1 189 ? -6.156 8.928 -9.782 1.00 95.00 189 LEU A N 1
ATOM 1492 C CA . LEU A 1 189 ? -7.484 8.334 -9.958 1.00 95.00 189 LEU A CA 1
ATOM 1493 C C . LEU A 1 189 ? -8.005 8.430 -11.392 1.00 95.00 189 LEU A C 1
ATOM 1495 O O . LEU A 1 189 ? -8.860 7.634 -11.763 1.00 95.00 189 LEU A O 1
ATOM 1499 N N . GLU A 1 190 ? -7.500 9.354 -12.203 1.00 94.19 190 GLU A N 1
ATOM 1500 C CA . GLU A 1 190 ? -7.798 9.382 -13.639 1.00 94.19 190 GLU A CA 1
ATOM 1501 C C . GLU A 1 190 ? -7.081 8.245 -14.383 1.00 94.19 190 GLU A C 1
ATOM 1503 O O . GLU A 1 190 ? -7.678 7.594 -15.238 1.00 94.19 190 GLU A O 1
ATOM 1508 N N . GLU A 1 191 ? -5.824 7.966 -14.029 1.00 94.31 191 GLU A N 1
ATOM 1509 C CA . GLU A 1 191 ? -4.980 6.985 -14.724 1.00 94.31 191 GLU A CA 1
ATOM 1510 C C . GLU A 1 191 ? -5.231 5.534 -14.276 1.00 94.31 191 GLU A C 1
ATOM 1512 O O . GLU A 1 191 ? -5.263 4.619 -15.100 1.00 94.31 191 GLU A O 1
ATOM 1517 N N . ALA A 1 192 ? -5.394 5.286 -12.970 1.00 92.69 192 ALA A N 1
ATOM 1518 C CA . ALA A 1 192 ? -5.472 3.924 -12.432 1.00 92.69 192 ALA A CA 1
ATOM 1519 C C . ALA A 1 192 ? -6.460 3.765 -11.257 1.00 92.69 192 ALA A C 1
ATOM 1521 O O . ALA A 1 192 ? -6.089 3.196 -10.222 1.00 92.69 192 ALA A O 1
ATOM 1522 N N . PRO A 1 193 ? -7.730 4.196 -11.391 1.00 94.94 193 PRO A N 1
ATOM 1523 C CA . PRO A 1 193 ? -8.682 4.204 -10.277 1.00 94.94 193 PRO A CA 1
ATOM 1524 C C . PRO A 1 193 ? -8.891 2.810 -9.676 1.00 94.94 193 PRO A C 1
ATOM 1526 O O . PRO A 1 193 ? -8.891 2.645 -8.457 1.00 94.94 193 PRO A O 1
ATOM 1529 N N . GLU A 1 194 ? -8.979 1.779 -10.515 1.00 95.75 194 GLU A N 1
ATOM 1530 C CA . GLU A 1 194 ? -9.241 0.404 -10.074 1.00 95.75 194 GLU A CA 1
ATOM 1531 C C . GLU A 1 194 ? -8.130 -0.179 -9.195 1.00 95.75 194 GLU A C 1
ATOM 1533 O O . GLU A 1 194 ? -8.397 -1.035 -8.347 1.00 95.75 194 GLU A O 1
ATOM 1538 N N . ARG A 1 195 ? -6.895 0.318 -9.348 1.00 95.44 195 ARG A N 1
ATOM 1539 C CA . ARG A 1 195 ? -5.734 -0.116 -8.559 1.00 95.44 195 ARG A CA 1
ATOM 1540 C C . ARG A 1 195 ? -5.610 0.634 -7.241 1.00 95.44 195 ARG A C 1
ATOM 1542 O O . ARG A 1 195 ? -4.824 0.229 -6.394 1.00 95.44 195 ARG A O 1
ATOM 1549 N N . VAL A 1 196 ? -6.351 1.722 -7.040 1.00 97.62 196 VAL A N 1
ATOM 1550 C CA . VAL A 1 196 ? -6.230 2.554 -5.842 1.00 97.62 196 VAL A CA 1
ATOM 1551 C C . VAL A 1 196 ? -7.167 2.070 -4.742 1.00 97.62 196 VAL A C 1
ATOM 1553 O O . VAL A 1 196 ? -8.353 1.804 -4.960 1.00 97.62 196 VAL A O 1
ATOM 1556 N N . ARG A 1 197 ? -6.635 1.988 -3.520 1.00 98.00 197 ARG A N 1
ATOM 1557 C CA . ARG A 1 197 ? -7.403 1.763 -2.293 1.00 98.00 197 ARG A CA 1
ATOM 1558 C C . ARG A 1 197 ? -7.028 2.793 -1.245 1.00 98.00 197 ARG A C 1
ATOM 1560 O O . ARG A 1 197 ? -5.849 3.000 -0.962 1.00 98.00 197 ARG A O 1
ATOM 1567 N N . PHE A 1 198 ? -8.032 3.399 -0.624 1.00 98.19 198 PHE A N 1
ATOM 1568 C CA . PHE A 1 198 ? -7.840 4.343 0.469 1.00 98.19 198 PHE A CA 1
ATOM 1569 C C . PHE A 1 198 ? -8.460 3.803 1.753 1.00 98.19 198 PHE A C 1
ATOM 1571 O O . PHE A 1 198 ? -9.673 3.654 1.846 1.00 98.19 198 PHE A O 1
ATOM 1578 N N . TYR A 1 199 ? -7.635 3.513 2.755 1.00 98.19 199 TYR A N 1
ATOM 1579 C CA . TYR A 1 199 ? -8.123 3.253 4.103 1.00 98.19 199 TYR A CA 1
ATOM 1580 C C . TYR A 1 199 ? -8.429 4.585 4.786 1.00 98.19 199 TYR A C 1
ATOM 1582 O O . TYR A 1 199 ? -7.505 5.309 5.159 1.00 98.19 199 TYR A O 1
ATOM 1590 N N . GLU A 1 200 ? -9.708 4.904 4.953 1.00 97.88 200 GLU A N 1
ATOM 1591 C CA . GLU A 1 200 ? -10.178 6.115 5.620 1.00 97.88 200 GLU A CA 1
ATOM 1592 C C . GLU A 1 200 ? -10.513 5.816 7.083 1.00 97.88 200 GLU A C 1
ATOM 1594 O O . GLU A 1 200 ? -11.339 4.953 7.361 1.00 97.88 200 GLU A O 1
ATOM 1599 N N . ALA A 1 201 ? -9.934 6.571 8.020 1.00 97.94 201 ALA A N 1
ATOM 1600 C CA . ALA A 1 201 ? -10.337 6.589 9.423 1.00 97.94 201 ALA A CA 1
ATOM 1601 C C . ALA A 1 201 ? -11.087 7.890 9.743 1.00 97.94 201 ALA A C 1
ATOM 1603 O O . ALA A 1 201 ? -10.601 8.985 9.438 1.00 97.94 201 ALA A O 1
ATOM 1604 N N . ARG A 1 202 ? -12.255 7.785 10.388 1.00 96.62 202 ARG A N 1
ATOM 1605 C CA . ARG A 1 202 ? -13.168 8.910 10.638 1.00 96.62 202 ARG A CA 1
ATOM 1606 C C . ARG A 1 202 ? -13.375 9.179 12.125 1.00 96.62 202 ARG A C 1
ATOM 1608 O O . ARG A 1 202 ? -13.458 8.253 12.919 1.00 96.62 202 ARG A O 1
ATOM 1615 N N . GLN A 1 203 ? -13.513 10.448 12.502 1.00 94.69 203 GLN A N 1
ATOM 1616 C CA . GLN A 1 203 ? -14.011 10.864 13.820 1.00 94.69 203 GLN A CA 1
ATOM 1617 C C . GLN A 1 203 ? -14.784 12.182 13.677 1.00 94.69 203 GLN A C 1
ATOM 1619 O O . GLN A 1 203 ? -14.350 13.074 12.947 1.00 94.69 203 GLN A O 1
ATOM 1624 N N . GLY A 1 204 ? -15.921 12.316 14.358 1.00 90.25 204 GLY A N 1
ATOM 1625 C CA . GLY A 1 204 ? -16.803 13.479 14.268 1.00 90.25 204 GLY A CA 1
ATOM 1626 C C . GLY A 1 204 ? -17.395 13.666 12.870 1.00 90.25 204 GLY A C 1
ATOM 1627 O O . GLY A 1 204 ? -17.615 14.794 12.441 1.00 90.25 204 GLY A O 1
ATOM 1628 N N . GLY A 1 205 ? -17.577 12.575 12.121 1.00 87.56 205 GLY A N 1
ATOM 1629 C CA . GLY A 1 205 ? -18.070 12.620 10.744 1.00 87.56 205 GLY A CA 1
ATOM 1630 C C . GLY A 1 205 ? -17.063 13.122 9.702 1.00 87.56 205 GLY A C 1
ATOM 1631 O O . GLY A 1 205 ? -17.444 13.230 8.541 1.00 87.56 205 GLY A O 1
ATOM 1632 N N . ALA A 1 206 ? -15.799 13.369 10.058 1.00 90.75 206 ALA A N 1
ATOM 1633 C CA . ALA A 1 206 ? -14.743 13.790 9.133 1.00 90.75 206 ALA A CA 1
ATOM 1634 C C . ALA A 1 206 ? -13.610 12.757 9.049 1.00 90.75 206 ALA A C 1
ATOM 1636 O O . ALA A 1 206 ? -13.365 12.027 10.011 1.00 90.75 206 ALA A O 1
ATOM 1637 N N . ALA A 1 207 ? -12.894 12.719 7.921 1.00 95.19 207 ALA A N 1
ATOM 1638 C CA . ALA A 1 207 ? -11.651 11.962 7.796 1.00 95.19 207 ALA A CA 1
ATOM 1639 C C . ALA A 1 207 ? -10.582 12.567 8.720 1.00 95.19 207 ALA A C 1
ATOM 1641 O O . ALA A 1 207 ? -10.326 13.771 8.680 1.00 95.19 207 ALA A O 1
ATOM 1642 N N . VAL A 1 208 ? -9.951 11.740 9.553 1.00 96.50 208 VAL A N 1
ATOM 1643 C CA . VAL A 1 208 ? -8.933 12.178 10.529 1.00 96.50 208 VAL A CA 1
ATOM 1644 C C . VAL A 1 208 ? -7.578 11.516 10.324 1.00 96.50 208 VAL A C 1
ATOM 1646 O O . VAL A 1 208 ? -6.574 11.988 10.861 1.00 96.50 208 VAL A O 1
ATOM 1649 N N . GLY A 1 209 ? -7.531 10.465 9.515 1.00 97.19 209 GLY A N 1
ATOM 1650 C CA . GLY A 1 209 ? -6.308 9.886 8.989 1.00 97.19 209 GLY A CA 1
ATOM 1651 C C . GLY A 1 209 ? -6.608 8.810 7.966 1.00 97.19 209 GLY A C 1
ATOM 1652 O O . GLY A 1 209 ? -7.752 8.388 7.812 1.00 97.19 209 GLY A O 1
ATOM 1653 N N . GLY A 1 210 ? -5.577 8.374 7.260 1.00 96.81 210 GLY A N 1
ATOM 1654 C CA . GLY A 1 210 ? -5.733 7.320 6.281 1.00 96.81 210 GLY A CA 1
ATOM 1655 C C . GLY A 1 210 ? -4.447 6.936 5.579 1.00 96.81 210 GLY A C 1
ATOM 1656 O O . GLY A 1 210 ? -3.430 7.631 5.667 1.00 96.81 210 GLY A O 1
ATOM 1657 N N . ALA A 1 211 ? -4.510 5.796 4.901 1.00 97.25 211 ALA A N 1
ATOM 1658 C CA . ALA A 1 211 ? -3.415 5.244 4.120 1.00 97.25 211 ALA A CA 1
ATOM 1659 C C . ALA A 1 211 ? -3.874 4.938 2.691 1.00 97.25 211 ALA A C 1
ATOM 1661 O O . ALA A 1 211 ? -4.942 4.362 2.490 1.00 97.25 211 ALA A O 1
ATOM 1662 N N . LEU A 1 212 ? -3.055 5.317 1.713 1.00 97.44 212 LEU A N 1
ATOM 1663 C CA . LEU A 1 212 ? -3.221 4.982 0.306 1.00 97.44 212 LEU A CA 1
ATOM 1664 C C . LEU A 1 212 ? -2.396 3.743 -0.039 1.00 97.44 212 LEU A C 1
ATOM 1666 O O . LEU A 1 212 ? -1.200 3.668 0.279 1.00 97.44 212 LEU A O 1
ATOM 1670 N N . PHE A 1 213 ? -3.034 2.830 -0.756 1.00 97.88 213 PHE A N 1
ATOM 1671 C CA . PHE A 1 213 ? -2.451 1.602 -1.261 1.00 97.88 213 PHE A CA 1
ATOM 1672 C C . PHE A 1 213 ? -2.706 1.453 -2.756 1.00 97.88 213 PHE A C 1
ATOM 1674 O O . PHE A 1 213 ? -3.730 1.915 -3.268 1.00 97.88 213 PHE A O 1
ATOM 1681 N N . PHE A 1 214 ? -1.801 0.736 -3.413 1.00 97.38 214 PHE A N 1
ATOM 1682 C CA . PHE A 1 214 ? -2.097 0.058 -4.664 1.00 97.38 214 PHE A CA 1
ATOM 1683 C C . PHE A 1 214 ? -2.468 -1.394 -4.384 1.00 97.38 214 PHE A C 1
ATOM 1685 O O . PHE A 1 214 ? -1.819 -2.044 -3.569 1.00 97.38 214 PHE A O 1
ATOM 1692 N N . GLU A 1 215 ? -3.521 -1.880 -5.026 1.00 96.94 215 GLU A N 1
ATOM 1693 C CA . GLU A 1 215 ? -4.014 -3.249 -4.914 1.00 96.94 215 GLU A CA 1
ATOM 1694 C C . GLU A 1 215 ? -4.011 -3.909 -6.290 1.00 96.94 215 GLU A C 1
ATOM 1696 O O . GLU A 1 215 ? -4.568 -3.373 -7.251 1.00 96.94 215 GLU A O 1
ATOM 1701 N N . THR A 1 216 ? -3.390 -5.080 -6.363 1.00 95.19 216 THR A N 1
ATOM 1702 C CA . THR A 1 216 ? -3.376 -5.967 -7.529 1.00 95.19 216 THR A CA 1
ATOM 1703 C C . THR A 1 216 ? -3.784 -7.376 -7.094 1.00 95.19 216 THR A C 1
ATOM 1705 O O . THR A 1 216 ? -4.059 -7.608 -5.917 1.00 95.19 216 THR A O 1
ATOM 1708 N N . ALA A 1 217 ? -3.833 -8.332 -8.025 1.00 91.69 217 ALA A N 1
ATOM 1709 C CA . ALA A 1 217 ? -4.044 -9.738 -7.669 1.00 91.69 217 ALA A CA 1
ATOM 1710 C C . ALA A 1 217 ? -2.847 -10.322 -6.888 1.00 91.69 217 ALA A C 1
ATOM 1712 O O . ALA A 1 217 ? -3.021 -11.203 -6.050 1.00 91.69 217 ALA A O 1
ATOM 1713 N N . GLN A 1 218 ? -1.650 -9.786 -7.130 1.00 91.75 218 GLN A N 1
ATOM 1714 C CA . GLN A 1 218 ? -0.392 -10.225 -6.531 1.00 91.75 218 GLN A CA 1
ATOM 1715 C C . GLN A 1 218 ? -0.205 -9.658 -5.125 1.00 91.75 218 GLN A C 1
ATOM 1717 O O . GLN A 1 218 ? 0.416 -10.290 -4.274 1.00 91.75 218 GLN A O 1
ATOM 1722 N N . GLY A 1 219 ? -0.755 -8.482 -4.826 1.00 95.31 219 GLY A N 1
ATOM 1723 C CA . GLY A 1 219 ? -0.569 -7.933 -3.497 1.00 95.31 219 GLY A CA 1
ATOM 1724 C C . GLY A 1 219 ? -1.142 -6.557 -3.244 1.00 95.31 219 GLY A C 1
ATOM 1725 O O . GLY A 1 219 ? -1.773 -5.912 -4.083 1.00 95.31 219 GLY A O 1
ATOM 1726 N N . LEU A 1 220 ? -0.888 -6.115 -2.019 1.00 97.50 220 LEU A N 1
ATOM 1727 C CA . LEU A 1 220 ? -1.171 -4.774 -1.544 1.00 97.50 220 LEU A CA 1
ATOM 1728 C C . LEU A 1 220 ? 0.149 -4.015 -1.360 1.00 97.50 220 LEU A C 1
ATOM 1730 O O . LEU A 1 220 ? 1.116 -4.540 -0.811 1.00 97.50 220 LEU A O 1
ATOM 1734 N N . TYR A 1 221 ? 0.186 -2.751 -1.763 1.00 95.56 221 TYR A N 1
ATOM 1735 C CA . TYR A 1 221 ? 1.398 -1.938 -1.742 1.00 95.56 221 TYR A CA 1
ATOM 1736 C C . TYR A 1 221 ? 1.101 -0.572 -1.127 1.00 95.56 221 TYR A C 1
ATOM 1738 O O . TYR A 1 221 ? 0.485 0.296 -1.743 1.00 95.56 221 TYR A O 1
ATOM 1746 N N . GLY A 1 222 ? 1.538 -0.360 0.111 1.00 94.50 222 GLY A N 1
ATOM 1747 C CA . GLY A 1 222 ? 1.392 0.910 0.817 1.00 94.50 222 GLY A CA 1
ATOM 1748 C C . GLY A 1 222 ? 2.283 1.997 0.220 1.00 94.50 222 GLY A C 1
ATOM 1749 O O . GLY A 1 222 ? 3.452 1.755 -0.101 1.00 94.50 222 GLY A O 1
ATOM 1750 N N . ARG A 1 223 ? 1.741 3.212 0.082 1.00 92.06 223 ARG A N 1
ATOM 1751 C CA . ARG A 1 223 ? 2.476 4.364 -0.470 1.00 92.06 223 ARG A CA 1
ATOM 1752 C C . ARG A 1 223 ? 2.467 5.566 0.457 1.00 92.06 223 ARG A C 1
ATOM 1754 O O . ARG A 1 223 ? 3.530 6.019 0.877 1.00 92.06 223 ARG A O 1
ATOM 1761 N N . TYR A 1 224 ? 1.282 6.052 0.812 1.00 92.50 224 TYR A N 1
ATOM 1762 C CA . TYR A 1 224 ? 1.136 7.282 1.587 1.00 92.50 224 TYR A CA 1
ATOM 1763 C C . TYR A 1 224 ? 0.310 7.032 2.833 1.00 92.50 224 TYR A C 1
ATOM 1765 O O . TYR A 1 224 ? -0.729 6.391 2.774 1.00 92.50 224 TYR A O 1
ATOM 1773 N N . TRP A 1 225 ? 0.765 7.562 3.960 1.00 93.50 225 TRP A N 1
ATOM 1774 C CA . TRP A 1 225 ? 0.019 7.597 5.210 1.00 93.50 225 TRP A CA 1
ATOM 1775 C C . TRP A 1 225 ? 0.006 9.032 5.718 1.00 93.50 225 TRP A C 1
ATOM 1777 O O . TRP A 1 225 ? 1.009 9.742 5.610 1.00 93.50 225 TRP A O 1
ATOM 1787 N N . GLY A 1 226 ? -1.090 9.425 6.353 1.00 94.88 226 GLY A N 1
ATOM 1788 C CA . GLY A 1 226 ? -1.067 10.587 7.216 1.00 94.88 226 GLY A CA 1
ATOM 1789 C C . GLY A 1 226 ? -2.325 10.746 8.049 1.00 94.88 226 GLY A C 1
ATOM 1790 O O . GLY A 1 226 ? -3.252 9.939 8.008 1.00 94.88 226 GLY A O 1
ATOM 1791 N N . CYS A 1 227 ? -2.324 11.795 8.860 1.00 95.50 227 CYS A N 1
ATOM 1792 C CA . CYS A 1 227 ? -3.424 12.117 9.757 1.00 95.50 227 CYS A CA 1
ATOM 1793 C C . CYS A 1 227 ? -3.520 13.623 9.992 1.00 95.50 227 CYS A C 1
ATOM 1795 O O . CYS A 1 227 ? -2.515 14.333 9.927 1.00 95.50 227 CYS A O 1
ATOM 1797 N N . GLU A 1 228 ? -4.720 14.102 10.313 1.00 93.06 228 GLU A N 1
ATOM 1798 C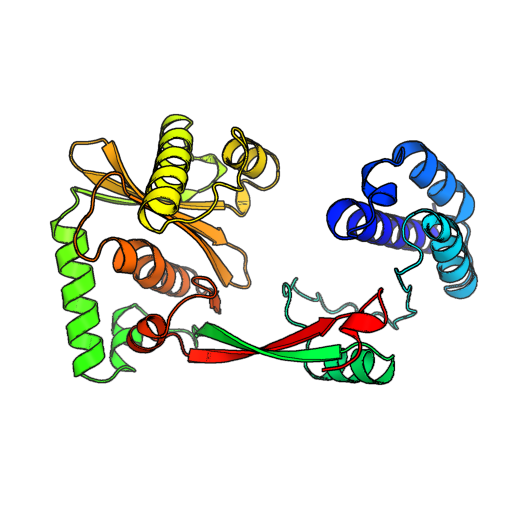 CA . GLU A 1 228 ? -4.994 15.512 10.622 1.00 93.06 228 GLU A CA 1
ATOM 1799 C C . GLU A 1 228 ? -4.463 15.905 12.005 1.00 93.06 228 GLU A C 1
ATOM 1801 O O . GLU A 1 228 ? -4.071 17.040 12.259 1.00 93.06 228 GLU A O 1
ATOM 1806 N N . ARG A 1 229 ? -4.418 14.938 12.921 1.00 90.31 229 ARG A N 1
ATOM 1807 C CA . ARG A 1 229 ? -3.857 15.080 14.264 1.00 90.31 229 ARG A CA 1
ATOM 1808 C C . ARG A 1 229 ? -3.240 13.767 14.700 1.00 90.31 229 ARG A C 1
ATOM 1810 O O . ARG A 1 229 ? -3.587 12.711 14.180 1.00 90.31 229 ARG 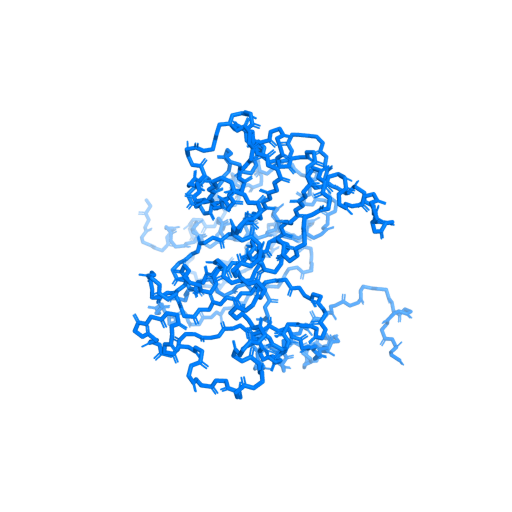A O 1
ATOM 1817 N N . GLU A 1 230 ? -2.326 13.838 15.656 1.00 91.12 230 GLU A N 1
ATOM 1818 C CA . GLU A 1 230 ? -1.739 12.629 16.217 1.00 91.12 230 GLU A CA 1
ATOM 1819 C C . GLU A 1 230 ? -2.815 11.831 16.966 1.00 91.12 230 GLU A C 1
ATOM 1821 O O . GLU A 1 230 ? -3.424 12.319 17.918 1.00 91.12 230 GLU A O 1
ATOM 1826 N N . ILE A 1 231 ? -3.062 10.606 16.504 1.00 94.12 231 ILE A N 1
ATOM 1827 C CA . ILE A 1 231 ? -3.957 9.644 17.144 1.00 94.12 231 ILE A CA 1
ATOM 1828 C C . ILE A 1 231 ? -3.127 8.411 17.463 1.00 94.12 231 ILE A C 1
ATOM 1830 O O . ILE A 1 231 ? -2.462 7.837 16.594 1.00 94.12 231 ILE A O 1
ATOM 1834 N N . GLN A 1 232 ? -3.146 8.016 18.734 1.00 95.38 232 GLN A N 1
ATOM 1835 C CA . GLN A 1 232 ? -2.280 6.960 19.229 1.00 95.38 232 GLN A CA 1
ATOM 1836 C C . GLN A 1 232 ? -2.508 5.652 18.459 1.00 95.38 232 GLN A C 1
ATOM 1838 O O . GLN A 1 232 ? -3.626 5.155 18.379 1.00 95.38 232 GLN A O 1
ATOM 1843 N N . PHE A 1 233 ? -1.422 5.088 17.924 1.00 95.88 233 PHE A N 1
ATOM 1844 C CA . PHE A 1 233 ? -1.394 3.840 17.147 1.00 95.88 233 PHE A CA 1
ATOM 1845 C C . PHE A 1 233 ? -2.159 3.841 15.818 1.00 95.88 233 PHE A C 1
ATOM 1847 O O . PHE A 1 233 ? -2.083 2.840 15.106 1.00 95.88 233 PHE A O 1
ATOM 1854 N N . LEU A 1 234 ? -2.807 4.942 15.423 1.00 96.69 234 LEU A N 1
ATOM 1855 C CA . LEU A 1 234 ? -3.577 4.979 14.179 1.00 96.69 234 LEU A CA 1
ATOM 1856 C C . LEU A 1 234 ? -2.705 4.716 12.944 1.00 96.69 234 LEU A C 1
ATOM 1858 O O . LEU A 1 234 ? -3.137 4.021 12.035 1.00 96.69 234 LEU A O 1
ATOM 1862 N N . HIS A 1 235 ? -1.450 5.174 12.954 1.00 94.38 235 HIS A N 1
ATOM 1863 C CA . HIS A 1 235 ? -0.481 4.833 11.910 1.00 94.38 235 HIS A CA 1
ATOM 1864 C C . HIS A 1 235 ? -0.318 3.319 11.736 1.00 94.38 235 HIS A C 1
ATOM 1866 O O . HIS A 1 235 ? -0.335 2.828 10.616 1.00 94.38 235 HIS A O 1
ATOM 1872 N N . PHE A 1 236 ? -0.185 2.566 12.830 1.00 95.19 236 PHE A N 1
ATOM 1873 C CA . PHE A 1 236 ? -0.009 1.116 12.742 1.00 95.19 236 PHE A CA 1
ATOM 1874 C C . PHE A 1 236 ? -1.282 0.418 12.287 1.00 95.19 236 PHE A C 1
ATOM 1876 O O . PHE A 1 236 ? -1.215 -0.534 11.515 1.00 95.19 236 PHE A O 1
ATOM 1883 N N . GLU A 1 237 ? -2.428 0.910 12.745 1.00 97.25 237 GLU A N 1
ATOM 1884 C CA . GLU A 1 237 ? -3.718 0.393 12.320 1.00 97.25 237 GLU A CA 1
ATOM 1885 C C . GLU A 1 237 ? -3.921 0.564 10.818 1.00 97.25 237 GLU A C 1
ATOM 1887 O O . GLU A 1 237 ? -4.136 -0.416 10.110 1.00 97.25 237 GLU A O 1
ATOM 1892 N N . ALA A 1 238 ? -3.784 1.793 10.332 1.00 96.75 238 ALA A N 1
ATOM 1893 C CA . ALA A 1 238 ? -4.060 2.134 8.952 1.00 96.75 238 ALA A CA 1
ATOM 1894 C C . ALA A 1 238 ? -2.992 1.634 7.984 1.00 96.75 238 ALA A C 1
ATOM 1896 O O . ALA A 1 238 ? -3.338 1.105 6.938 1.00 96.75 238 ALA A O 1
ATOM 1897 N N . ALA A 1 239 ? -1.706 1.785 8.315 1.00 94.25 239 ALA A N 1
ATOM 1898 C CA . ALA A 1 239 ? -0.619 1.459 7.396 1.00 94.25 239 ALA A CA 1
ATOM 1899 C C . ALA A 1 239 ? -0.213 -0.021 7.428 1.00 94.25 239 ALA A C 1
ATOM 1901 O O . ALA A 1 239 ? 0.441 -0.467 6.489 1.00 94.25 239 ALA A O 1
ATOM 1902 N N . TYR A 1 240 ? -0.559 -0.777 8.483 1.00 95.94 240 TYR A N 1
ATOM 1903 C CA . TYR A 1 240 ? -0.133 -2.175 8.642 1.00 95.94 240 TYR A CA 1
ATOM 1904 C C . TYR A 1 240 ? -1.300 -3.126 8.889 1.00 95.94 240 TYR A C 1
ATOM 1906 O O . TYR A 1 240 ? -1.569 -4.001 8.075 1.00 95.94 240 TYR A O 1
ATOM 1914 N N . TYR A 1 241 ? -1.994 -2.999 10.016 1.00 97.75 241 TYR A N 1
ATOM 1915 C CA . TYR A 1 241 ? -2.911 -4.052 10.450 1.00 97.75 241 TYR A CA 1
ATOM 1916 C C . TYR A 1 241 ? -4.154 -4.161 9.558 1.00 97.75 241 TYR A C 1
ATOM 1918 O O . TYR A 1 241 ? -4.576 -5.270 9.242 1.00 97.75 241 TYR A O 1
ATOM 1926 N N . ALA A 1 242 ? -4.705 -3.032 9.102 1.00 97.94 242 ALA A N 1
ATOM 1927 C CA . ALA A 1 242 ? -5.802 -3.014 8.140 1.00 97.94 242 ALA A CA 1
ATOM 1928 C C . ALA A 1 242 ? -5.393 -3.618 6.787 1.00 97.94 242 ALA A C 1
ATOM 1930 O O . ALA A 1 242 ? -6.160 -4.385 6.215 1.00 97.94 242 ALA A O 1
ATOM 1931 N N . GLY A 1 243 ? -4.173 -3.337 6.316 1.00 97.75 243 GLY A N 1
ATOM 1932 C CA . GLY A 1 243 ? -3.635 -3.926 5.087 1.00 97.75 243 GLY A CA 1
ATOM 1933 C C . GLY A 1 243 ? -3.442 -5.440 5.190 1.00 97.75 243 GLY A C 1
ATOM 1934 O O . GLY A 1 243 ? -3.882 -6.168 4.308 1.00 97.75 243 GLY A O 1
ATOM 1935 N N . ILE A 1 244 ? -2.883 -5.927 6.305 1.00 98.25 244 ILE A N 1
ATOM 1936 C CA . ILE A 1 244 ? -2.761 -7.369 6.580 1.00 98.25 244 ILE A CA 1
ATOM 1937 C C . ILE A 1 244 ? -4.142 -8.028 6.584 1.00 98.25 244 ILE A C 1
ATOM 1939 O O . ILE A 1 244 ? -4.343 -9.034 5.911 1.00 98.25 244 ILE A O 1
ATOM 1943 N N . GLN A 1 245 ? -5.103 -7.458 7.319 1.00 98.31 245 GLN A N 1
ATOM 1944 C CA . GLN A 1 245 ? -6.455 -8.010 7.376 1.00 98.31 245 GLN A CA 1
ATOM 1945 C C . GLN A 1 245 ? -7.096 -8.065 5.984 1.00 98.31 245 GLN A C 1
ATOM 1947 O O . GLN A 1 245 ? -7.647 -9.098 5.620 1.00 98.31 245 GLN A O 1
ATOM 1952 N N . ARG A 1 246 ? -6.947 -7.009 5.182 1.00 98.00 246 ARG A N 1
ATOM 1953 C CA . ARG A 1 246 ? -7.444 -6.970 3.806 1.00 98.00 246 ARG A CA 1
ATOM 1954 C C . ARG A 1 246 ? -6.811 -8.040 2.915 1.00 98.00 246 ARG A C 1
ATOM 1956 O O . ARG A 1 246 ? -7.520 -8.683 2.151 1.00 98.00 246 ARG A O 1
ATOM 1963 N N . CYS A 1 247 ? -5.501 -8.261 3.028 1.00 98.44 247 CYS A N 1
ATOM 1964 C CA . CYS A 1 247 ? -4.826 -9.312 2.264 1.00 98.44 247 CYS A CA 1
ATOM 1965 C C . CYS A 1 247 ? -5.327 -10.706 2.651 1.00 98.44 247 CYS A C 1
ATOM 1967 O O . CYS A 1 247 ? -5.499 -11.550 1.782 1.00 98.44 247 CYS A O 1
ATOM 1969 N N . ILE A 1 248 ? -5.615 -10.936 3.935 1.00 98.50 248 ILE A N 1
ATOM 1970 C CA . ILE A 1 248 ? -6.221 -12.188 4.406 1.00 98.50 248 ILE A CA 1
ATOM 1971 C C . ILE A 1 248 ? -7.632 -12.354 3.830 1.00 98.50 248 ILE A C 1
ATOM 1973 O O . ILE A 1 248 ? -7.934 -13.392 3.253 1.00 98.50 248 ILE A O 1
ATOM 1977 N N . GLU A 1 249 ? -8.473 -11.324 3.941 1.00 97.81 249 GLU A N 1
ATOM 1978 C CA . GLU A 1 249 ? -9.866 -11.342 3.467 1.00 97.81 249 GLU A CA 1
ATOM 1979 C C . GLU A 1 249 ? -9.982 -11.585 1.958 1.00 97.81 249 GLU A C 1
ATOM 1981 O O . GLU A 1 249 ? -10.908 -12.260 1.513 1.00 97.81 249 GLU A O 1
ATOM 1986 N N . LEU A 1 250 ? -9.046 -11.044 1.177 1.00 97.19 250 LEU A N 1
ATOM 1987 C CA . LEU A 1 250 ? -9.029 -11.160 -0.281 1.00 97.19 250 LEU A CA 1
ATOM 1988 C C . LEU A 1 250 ? -8.139 -12.298 -0.799 1.00 97.19 250 LEU A C 1
ATOM 1990 O O . LEU A 1 250 ? -8.094 -12.526 -2.003 1.00 97.19 250 LEU A O 1
ATOM 1994 N N . GLY A 1 251 ? -7.422 -13.000 0.081 1.00 97.69 251 GLY A N 1
ATOM 1995 C CA . GLY A 1 251 ? -6.459 -14.026 -0.320 1.00 97.69 251 GLY A CA 1
ATOM 1996 C C . GLY A 1 251 ? -5.244 -13.485 -1.084 1.00 97.69 251 GLY A C 1
ATOM 1997 O O . GLY A 1 251 ? -4.607 -14.246 -1.805 1.00 97.69 251 GLY A O 1
ATOM 1998 N N . LEU A 1 252 ? -4.908 -12.198 -0.934 1.00 97.50 252 LEU A N 1
ATOM 1999 C CA . LEU A 1 252 ? -3.725 -11.611 -1.568 1.00 97.50 252 LEU A CA 1
ATOM 2000 C C . LEU A 1 252 ? -2.454 -12.207 -0.944 1.00 97.50 252 LEU A C 1
ATOM 2002 O O . LEU A 1 252 ? -2.357 -12.228 0.293 1.00 97.50 252 LEU A O 1
ATOM 2006 N N . PRO A 1 253 ? -1.481 -12.667 -1.754 1.00 96.12 253 PRO A N 1
ATOM 2007 C CA . PRO A 1 253 ? -0.317 -13.384 -1.245 1.00 96.12 253 PRO A CA 1
ATOM 2008 C C . PRO A 1 253 ? 0.724 -12.459 -0.599 1.00 96.12 253 PRO A C 1
ATOM 2010 O O . PRO A 1 253 ? 1.449 -12.895 0.298 1.00 96.12 253 PRO A O 1
ATOM 2013 N N . LEU A 1 254 ? 0.779 -11.185 -1.003 1.00 95.12 254 LEU A N 1
ATOM 2014 C CA . LEU A 1 254 ? 1.825 -10.243 -0.604 1.00 95.12 254 LEU A CA 1
ATOM 2015 C C . LEU A 1 254 ? 1.269 -8.927 -0.045 1.00 95.12 254 LEU A C 1
ATOM 2017 O O . LEU A 1 254 ? 0.307 -8.356 -0.560 1.00 95.12 254 LEU A O 1
ATOM 2021 N N . PHE A 1 255 ? 1.945 -8.391 0.974 1.00 96.56 255 PHE A N 1
ATOM 2022 C CA . PHE A 1 255 ? 1.771 -7.013 1.419 1.00 96.56 255 PHE A CA 1
ATOM 2023 C C . PHE A 1 255 ? 3.104 -6.301 1.673 1.00 96.56 255 PHE A C 1
ATOM 2025 O O . PHE A 1 255 ? 3.881 -6.675 2.559 1.00 96.56 255 PHE A O 1
ATOM 2032 N N . GLU A 1 256 ? 3.316 -5.190 0.970 1.00 92.81 256 GLU A N 1
ATOM 2033 C CA . GLU A 1 256 ? 4.453 -4.295 1.155 1.00 92.81 256 GLU A CA 1
ATOM 2034 C C . GLU A 1 256 ? 4.021 -2.953 1.745 1.00 92.81 256 GLU A C 1
ATOM 2036 O O . GLU A 1 256 ? 3.478 -2.084 1.067 1.00 92.81 256 GLU A O 1
ATOM 2041 N N . ALA A 1 257 ? 4.313 -2.714 3.021 1.00 86.62 257 ALA A N 1
ATOM 2042 C CA . ALA A 1 257 ? 3.916 -1.476 3.695 1.00 86.62 257 ALA A CA 1
ATOM 2043 C C . ALA A 1 257 ? 4.966 -0.344 3.579 1.00 86.62 257 ALA A C 1
ATOM 2045 O O . ALA A 1 257 ? 5.173 0.443 4.514 1.00 86.62 257 ALA A O 1
ATOM 2046 N N . GLY A 1 258 ? 5.693 -0.301 2.458 1.00 78.69 258 GLY A N 1
ATOM 2047 C CA . GLY A 1 258 ? 6.789 0.629 2.155 1.00 78.69 258 GLY A CA 1
ATOM 2048 C C . GLY A 1 258 ? 8.165 0.204 2.694 1.00 78.69 258 GLY A C 1
ATOM 2049 O O . GLY A 1 258 ? 8.296 -0.787 3.410 1.00 78.69 258 GLY A O 1
ATOM 2050 N N . ALA A 1 259 ? 9.203 1.004 2.433 1.00 64.56 259 ALA A N 1
ATOM 2051 C CA . ALA A 1 259 ? 10.600 0.617 2.692 1.00 64.56 259 ALA A CA 1
ATOM 2052 C C . ALA A 1 259 ? 11.144 0.936 4.107 1.00 64.56 259 ALA A C 1
ATOM 2054 O O . ALA A 1 259 ? 12.230 0.497 4.469 1.00 64.56 259 ALA A O 1
ATOM 2055 N N . GLN A 1 260 ? 10.429 1.711 4.935 1.00 65.19 260 GLN A N 1
ATOM 2056 C CA . GLN A 1 260 ? 10.991 2.216 6.203 1.00 65.19 260 GLN A CA 1
ATOM 2057 C C . GLN A 1 260 ? 10.727 1.325 7.432 1.00 65.19 260 GLN A C 1
ATOM 2059 O O . GLN A 1 260 ? 9.577 0.957 7.682 1.00 65.19 260 GLN A O 1
ATOM 2064 N N . GLY A 1 261 ? 11.769 1.128 8.252 1.00 65.25 261 GLY A N 1
ATOM 2065 C CA . GLY A 1 261 ? 11.695 0.949 9.709 1.00 65.25 261 GLY A CA 1
ATOM 2066 C C . GLY A 1 261 ? 11.697 -0.484 10.262 1.00 65.25 261 GLY A C 1
ATOM 2067 O O . GLY A 1 261 ? 10.885 -1.327 9.888 1.00 65.25 261 GLY A O 1
ATOM 2068 N N . GLU A 1 262 ? 12.552 -0.723 11.264 1.00 69.12 262 GLU A N 1
ATOM 2069 C CA . GLU A 1 262 ? 12.638 -1.981 12.033 1.00 69.12 262 GLU A CA 1
ATOM 2070 C C . GLU A 1 262 ? 11.342 -2.318 12.784 1.00 69.12 262 GLU A C 1
ATOM 2072 O O . GLU A 1 262 ? 11.055 -3.477 13.094 1.00 69.12 262 GLU A O 1
ATOM 2077 N N . HIS A 1 263 ? 10.505 -1.312 13.055 1.00 77.38 263 HIS A N 1
ATOM 2078 C CA . HIS A 1 263 ? 9.232 -1.492 13.749 1.00 77.38 263 HIS A CA 1
ATOM 2079 C C . HIS A 1 263 ? 8.259 -2.401 12.981 1.00 77.38 263 HIS A C 1
ATOM 2081 O O . HIS A 1 263 ? 7.330 -2.936 13.590 1.00 77.38 263 HIS A O 1
ATOM 2087 N N . LYS A 1 264 ? 8.469 -2.628 11.680 1.00 79.19 264 LYS A N 1
ATOM 2088 C CA . LYS A 1 264 ? 7.696 -3.583 10.871 1.00 79.19 264 LYS A CA 1
ATOM 2089 C C . LYS A 1 264 ? 7.943 -5.042 11.266 1.00 79.19 264 LYS A C 1
ATOM 2091 O O . LYS A 1 264 ? 7.002 -5.834 11.276 1.00 79.19 264 LYS A O 1
ATOM 2096 N N . LEU A 1 265 ? 9.147 -5.375 11.736 1.00 81.44 265 LEU A N 1
ATOM 2097 C CA . LEU A 1 265 ? 9.500 -6.728 12.200 1.00 81.44 265 LEU A CA 1
ATOM 2098 C C . LEU A 1 265 ? 8.675 -7.171 13.417 1.00 81.44 265 LEU A C 1
ATOM 2100 O O . LEU A 1 265 ? 8.395 -8.355 13.641 1.00 81.44 265 LEU A O 1
ATOM 2104 N N . LEU A 1 266 ? 8.259 -6.207 14.241 1.00 83.75 266 LEU A N 1
ATOM 2105 C CA . LEU A 1 266 ? 7.379 -6.464 15.382 1.00 83.75 266 LEU A CA 1
ATOM 2106 C C . LEU A 1 266 ? 5.939 -6.782 14.957 1.00 83.75 266 LEU A C 1
ATOM 2108 O O . LEU A 1 266 ? 5.179 -7.301 15.772 1.00 83.75 266 LEU A O 1
ATOM 2112 N N . ARG A 1 267 ? 5.586 -6.500 13.699 1.00 90.44 267 ARG A N 1
ATOM 2113 C CA . ARG A 1 267 ? 4.225 -6.547 13.148 1.00 90.44 267 ARG A CA 1
ATOM 2114 C C . ARG A 1 267 ? 4.028 -7.645 12.107 1.00 90.44 267 ARG A C 1
ATOM 2116 O O . ARG A 1 267 ? 2.981 -7.689 11.482 1.00 90.44 267 ARG A O 1
ATOM 2123 N N . GLY A 1 268 ? 5.008 -8.537 11.965 1.00 89.00 268 GLY A N 1
ATOM 2124 C CA . GLY A 1 268 ? 4.922 -9.711 11.095 1.00 89.00 268 GLY A CA 1
ATOM 2125 C C . GLY A 1 268 ? 5.553 -9.536 9.717 1.00 89.00 268 GLY A C 1
ATOM 2126 O O . GLY A 1 268 ? 5.558 -10.496 8.962 1.00 89.00 268 GLY A O 1
ATOM 2127 N N . PHE A 1 269 ? 6.112 -8.366 9.398 1.00 90.38 269 PHE A N 1
ATOM 2128 C CA . PHE A 1 269 ? 6.895 -8.202 8.175 1.00 90.38 269 PHE A CA 1
ATOM 2129 C C . PHE A 1 269 ? 8.278 -8.814 8.373 1.00 90.38 269 PHE A C 1
ATOM 2131 O O . PHE A 1 269 ? 8.910 -8.580 9.406 1.00 90.38 269 PHE A O 1
ATOM 2138 N N . MET A 1 270 ? 8.751 -9.555 7.384 1.00 87.56 270 MET A N 1
ATOM 2139 C CA . MET A 1 270 ? 10.067 -10.178 7.376 1.00 87.56 270 MET A CA 1
ATOM 2140 C C . MET A 1 270 ? 10.949 -9.525 6.310 1.00 87.56 270 MET A C 1
ATOM 2142 O O . MET A 1 270 ? 10.436 -9.089 5.278 1.00 87.56 270 MET A O 1
ATOM 2146 N N . PRO A 1 271 ? 12.265 -9.394 6.558 1.00 85.12 271 PRO A N 1
ATOM 2147 C CA . PRO A 1 271 ? 13.178 -8.864 5.559 1.00 85.12 271 PRO A CA 1
ATOM 2148 C C . PRO A 1 271 ? 13.257 -9.845 4.387 1.00 85.12 271 PRO A C 1
ATOM 2150 O O . PRO A 1 271 ? 13.639 -10.997 4.578 1.00 85.12 271 PRO A O 1
ATOM 2153 N N . SER A 1 272 ? 12.913 -9.377 3.192 1.00 84.94 272 SER A N 1
ATOM 2154 C CA . SER A 1 272 ? 13.099 -10.115 1.944 1.00 84.94 272 SER A CA 1
ATOM 2155 C C . SER A 1 272 ? 14.258 -9.507 1.162 1.00 84.94 272 SER A C 1
ATOM 2157 O O . SER A 1 272 ? 14.354 -8.273 1.124 1.00 84.94 272 SER A O 1
ATOM 2159 N N . PRO A 1 273 ? 15.138 -10.323 0.555 1.00 81.44 273 PRO A N 1
ATOM 2160 C CA . PRO A 1 273 ? 16.142 -9.812 -0.364 1.00 81.44 273 PRO A CA 1
ATOM 2161 C C . PRO A 1 273 ? 15.459 -9.090 -1.530 1.00 81.44 273 PRO A C 1
ATOM 2163 O O . PRO A 1 273 ? 14.402 -9.498 -2.006 1.00 81.44 273 PRO A O 1
ATOM 2166 N N . CYS A 1 274 ? 16.060 -7.985 -1.947 1.00 82.12 274 CYS A N 1
ATOM 2167 C CA . CYS A 1 274 ? 15.640 -7.180 -3.081 1.00 82.12 274 CYS A CA 1
ATOM 2168 C C . CYS A 1 274 ? 16.897 -6.783 -3.851 1.00 82.12 274 CYS A C 1
ATOM 2170 O O . CYS A 1 274 ? 17.754 -6.057 -3.324 1.00 82.12 274 CYS A O 1
ATOM 2172 N N . HIS A 1 275 ? 17.022 -7.296 -5.073 1.00 80.75 275 HIS A N 1
ATOM 2173 C CA . HIS A 1 275 ? 18.172 -7.045 -5.925 1.00 80.75 275 HIS A CA 1
ATOM 2174 C C . HIS A 1 275 ? 17.861 -5.873 -6.847 1.00 80.75 275 HIS A C 1
ATOM 2176 O O . HIS A 1 275 ? 16.738 -5.667 -7.305 1.00 80.75 275 HIS A O 1
ATOM 2182 N N . SER A 1 276 ? 18.887 -5.076 -7.098 1.00 79.94 276 SER A N 1
ATOM 2183 C CA . SER A 1 276 ? 18.833 -3.978 -8.048 1.00 79.94 276 SER A CA 1
ATOM 2184 C C . SER A 1 276 ? 20.161 -3.911 -8.783 1.00 79.94 276 SER A C 1
ATOM 2186 O O . SER A 1 276 ? 21.211 -4.131 -8.177 1.00 79.94 276 SER A O 1
ATOM 2188 N N . ALA A 1 277 ? 20.112 -3.615 -10.073 1.00 82.06 277 ALA A N 1
ATOM 2189 C CA . ALA A 1 277 ? 21.285 -3.458 -10.913 1.00 82.06 277 ALA A CA 1
ATOM 2190 C C . ALA A 1 277 ? 21.296 -2.036 -11.472 1.00 82.06 277 ALA A C 1
ATOM 2192 O O . ALA A 1 277 ? 20.308 -1.572 -12.041 1.00 82.06 277 ALA A O 1
ATOM 2193 N N . HIS A 1 278 ? 22.401 -1.322 -11.272 1.00 78.56 278 HIS A N 1
ATOM 2194 C CA . HIS A 1 278 ? 22.499 0.104 -11.578 1.00 78.56 278 HIS A CA 1
ATOM 2195 C C . HIS A 1 278 ? 23.565 0.340 -12.632 1.00 78.56 278 HIS A C 1
ATOM 2197 O O . HIS A 1 278 ? 24.729 -0.005 -12.439 1.00 78.56 278 HIS A O 1
ATOM 2203 N N . TRP A 1 279 ? 23.181 0.973 -13.735 1.00 79.75 279 TRP A N 1
ATOM 2204 C CA . TRP A 1 279 ? 24.150 1.469 -14.701 1.00 79.75 279 TRP A CA 1
ATOM 2205 C C . TRP A 1 279 ? 24.601 2.877 -14.318 1.00 79.75 279 TRP A C 1
ATOM 2207 O O . TRP A 1 279 ? 23.797 3.809 -14.230 1.00 79.75 279 TRP A O 1
ATOM 2217 N N . MET A 1 280 ? 25.906 3.042 -14.115 1.00 73.69 280 MET A N 1
ATOM 2218 C CA . MET A 1 280 ? 26.494 4.321 -13.736 1.00 73.69 280 MET A CA 1
ATOM 2219 C C . MET A 1 280 ? 27.044 5.021 -14.977 1.00 73.69 280 MET A C 1
ATOM 2221 O O . MET A 1 280 ? 28.139 4.730 -15.448 1.00 73.69 280 MET A O 1
ATOM 2225 N N . ARG A 1 281 ? 26.299 6.002 -15.501 1.00 72.81 281 ARG A N 1
ATOM 2226 C CA . ARG A 1 281 ? 26.731 6.771 -16.683 1.00 72.81 281 ARG A CA 1
ATOM 2227 C C . ARG A 1 281 ? 28.068 7.486 -16.478 1.00 72.81 281 ARG A C 1
ATOM 2229 O O . ARG A 1 281 ? 28.847 7.626 -17.417 1.00 72.81 281 ARG A O 1
ATOM 2236 N N . HIS A 1 282 ? 28.290 8.035 -15.284 1.00 72.25 282 HIS A N 1
ATOM 2237 C CA . HIS A 1 282 ? 29.453 8.869 -15.005 1.00 72.25 282 HIS A CA 1
ATOM 2238 C C . HIS A 1 282 ? 30.537 8.050 -14.277 1.00 72.25 282 HIS A C 1
ATOM 2240 O O . HIS A 1 282 ? 30.306 7.654 -13.131 1.00 72.25 282 HIS A O 1
ATOM 2246 N N . PRO A 1 283 ? 31.740 7.869 -14.863 1.00 70.31 283 PRO A N 1
ATOM 2247 C CA . PRO A 1 283 ? 32.769 6.954 -14.347 1.00 70.31 283 PRO A CA 1
ATOM 2248 C C . PRO A 1 283 ? 33.228 7.224 -12.908 1.00 70.31 283 PRO A C 1
ATOM 2250 O O . PRO A 1 283 ? 33.724 6.336 -12.226 1.00 70.31 283 PRO A O 1
ATOM 2253 N N . ALA A 1 284 ? 33.076 8.459 -12.419 1.00 74.44 284 ALA A N 1
ATOM 2254 C CA . ALA A 1 284 ? 33.419 8.804 -11.036 1.00 74.44 284 ALA A CA 1
ATOM 2255 C C . ALA A 1 284 ? 32.528 8.123 -9.976 1.00 74.44 284 ALA A C 1
ATOM 2257 O O . ALA A 1 284 ? 32.926 8.076 -8.818 1.00 74.44 284 ALA A O 1
ATOM 2258 N N . PHE A 1 285 ? 31.352 7.612 -10.355 1.00 67.31 285 PHE A N 1
ATOM 2259 C CA . PHE A 1 285 ? 30.468 6.854 -9.464 1.00 67.31 285 PHE A CA 1
ATOM 2260 C C . PHE A 1 285 ? 30.519 5.337 -9.712 1.00 67.31 285 PHE A C 1
ATOM 2262 O O . PHE A 1 285 ? 29.793 4.592 -9.066 1.00 67.31 285 PHE A O 1
ATOM 2269 N N . ASP A 1 286 ? 31.368 4.890 -10.641 1.00 62.47 286 ASP A N 1
ATOM 2270 C CA . ASP A 1 286 ? 31.582 3.480 -11.000 1.00 62.47 286 ASP A CA 1
ATOM 2271 C C . ASP A 1 286 ? 32.583 2.777 -10.058 1.00 62.47 286 ASP A C 1
ATOM 2273 O O . ASP A 1 286 ? 32.911 1.605 -10.203 1.00 62.47 286 ASP A O 1
ATOM 2277 N N . ARG A 1 287 ? 33.109 3.502 -9.063 1.00 53.34 287 ARG A N 1
ATOM 2278 C CA . ARG A 1 287 ? 34.004 2.955 -8.039 1.00 53.34 287 ARG A CA 1
ATOM 2279 C C . ARG A 1 287 ? 33.306 3.028 -6.690 1.00 53.34 287 ARG A C 1
ATOM 2281 O O . ARG A 1 287 ? 33.121 4.124 -6.160 1.00 53.34 287 ARG A O 1
ATOM 2288 N N . GLY A 1 288 ? 32.894 1.863 -6.193 1.00 50.47 288 GLY A N 1
ATOM 2289 C CA . GLY A 1 288 ? 32.514 1.665 -4.793 1.00 50.47 288 GLY A CA 1
ATOM 2290 C C . GLY A 1 288 ? 33.683 1.887 -3.843 1.00 50.47 288 GLY A C 1
ATOM 2291 O O . GLY A 1 288 ? 34.843 1.664 -4.265 1.00 50.47 288 GLY A O 1
#

Foldseek 3Di:
DDPQLVVLLVVLVVLLCCLLPPAPDPLSVPDDSVVLSVVSSVLGSPDPDVVSSLVSSQVSCCVRRVPDHDDDDPDPPPPPDDDPDFQDPVSLVVLVVVLWDKDKDWAWKFFCPQQLALVSVLVVDDPVLSVVVVVLLVQLCVQFPDKDKDQLVRQDPLNVVQQVVFQVVVCVVVVHDPPDDPCNSVVVSVPCRRQKIKIFTHHPRHTFWIWIWGDDLQAIETDDTGGPDDRGSNCCNHLPSVRVRVCNVSVHGMYGSDGDDPVVVSRRTDIDIGMDTHDDPDVVVSPD

Radius of gyration: 22.83 Å; chains: 1; bounding box: 52×38×66 Å

pLDDT: mean 85.89, std 14.12, range [29.58, 98.5]